Protein AF-A0A3N2N8P1-F1 (afdb_monomer_lite)

pLDDT: mean 84.91, std 17.54, range [24.27, 97.75]

Sequence (243 aa):
MPESKGWNEANKIPVFEYRPEYAEYQIESDNMYFTYPKSSVDDFGWENAENIYPGGAVWMNKGDEDYYIPFKEVAQYEEKGYEAVDVCRLHKQREAQIANLERFIRYYPNGEFTQEAKEKLIQLTVADVFDRQHGSLPKAQNVGGSYGTRSTIKIKNDTQYGLSIYYSGPELRQLYIGAGGSSTVDLPNGEYRIAVKADGGNVSDYAGLDVYQGGQYSYSLYIKGQYHWNSPSSSVRYNSSTG

Structure (mmCIF, N/CA/C/O backbone):
data_AF-A0A3N2N8P1-F1
#
_entry.id   AF-A0A3N2N8P1-F1
#
loop_
_atom_site.group_PDB
_atom_site.id
_atom_site.type_symbol
_atom_site.label_atom_id
_atom_site.label_alt_id
_atom_site.label_comp_id
_atom_site.label_asym_id
_atom_site.label_entity_id
_atom_site.label_seq_id
_atom_site.pdbx_PDB_ins_code
_atom_site.Cartn_x
_atom_site.Cartn_y
_atom_site.Cartn_z
_atom_site.occupancy
_atom_site.B_iso_or_equiv
_atom_site.auth_seq_id
_atom_site.auth_comp_id
_atom_site.auth_asym_id
_atom_site.auth_atom_id
_atom_site.pdbx_PDB_model_num
ATOM 1 N N . MET A 1 1 ? -8.023 14.251 -29.370 1.00 61.16 1 MET A N 1
ATOM 2 C CA . MET A 1 1 ? -9.325 14.461 -28.687 1.00 61.16 1 MET A CA 1
ATOM 3 C C . MET A 1 1 ? -9.879 13.221 -27.966 1.00 61.16 1 MET A C 1
ATOM 5 O O . MET A 1 1 ? -10.480 13.429 -26.920 1.00 61.16 1 MET A O 1
ATOM 9 N N . PRO A 1 2 ? -9.701 11.962 -28.433 1.00 84.44 2 PRO A N 1
ATOM 10 C CA . PRO A 1 2 ? -10.151 10.777 -27.678 1.00 84.44 2 PRO A CA 1
ATOM 11 C C . PRO A 1 2 ? -9.378 10.556 -26.370 1.00 84.44 2 PRO A C 1
ATOM 13 O O . PRO A 1 2 ? -9.978 10.252 -25.343 1.00 84.44 2 PRO A O 1
ATOM 16 N N . GLU A 1 3 ? -8.062 10.781 -26.398 1.00 87.44 3 GLU A N 1
ATOM 17 C CA . GLU A 1 3 ? -7.182 10.555 -25.250 1.00 87.44 3 GLU A CA 1
ATOM 18 C C . GLU A 1 3 ? -7.488 11.489 -24.077 1.00 87.44 3 GLU A C 1
ATOM 20 O O . GLU A 1 3 ? -7.750 11.007 -22.985 1.00 87.44 3 GLU A O 1
ATOM 25 N N . SER A 1 4 ? -7.557 12.808 -24.292 1.00 91.31 4 SER A N 1
ATOM 26 C CA . SER A 1 4 ? -7.871 13.771 -23.222 1.00 91.31 4 SER A CA 1
ATOM 27 C C . SER A 1 4 ? -9.230 13.488 -22.565 1.00 91.31 4 SER A C 1
ATOM 29 O O . SER A 1 4 ? -9.399 13.679 -21.363 1.00 91.31 4 SER A O 1
ATOM 31 N N . LYS A 1 5 ? -10.209 12.984 -23.333 1.00 90.19 5 LYS A N 1
ATOM 32 C CA . LYS A 1 5 ? -11.489 12.522 -22.781 1.00 90.19 5 LYS A CA 1
ATOM 33 C C . LYS A 1 5 ? -11.303 11.266 -21.923 1.00 90.19 5 LYS A C 1
ATOM 35 O O . LYS A 1 5 ? -11.816 11.231 -20.809 1.00 90.19 5 LYS A O 1
ATOM 40 N N . GLY A 1 6 ? -10.550 10.281 -22.413 1.00 89.75 6 GLY A N 1
ATOM 41 C CA . GLY A 1 6 ? -10.207 9.076 -21.654 1.00 89.75 6 GLY A CA 1
ATOM 42 C C . GLY A 1 6 ? -9.434 9.382 -20.369 1.00 89.75 6 GLY A C 1
ATOM 43 O O . GLY A 1 6 ? -9.701 8.775 -19.339 1.00 89.75 6 GLY A O 1
ATOM 44 N N . TRP A 1 7 ? -8.541 10.371 -20.398 1.00 93.38 7 TRP A N 1
ATOM 45 C CA . TRP A 1 7 ? -7.791 10.833 -19.234 1.00 93.38 7 TRP A CA 1
ATOM 46 C C . TRP A 1 7 ? -8.704 11.475 -18.186 1.00 93.38 7 TRP A C 1
ATOM 48 O O . TRP A 1 7 ? -8.659 11.127 -17.005 1.00 93.38 7 TRP A O 1
ATOM 58 N N . ASN A 1 8 ? -9.607 12.357 -18.622 1.00 91.88 8 ASN A N 1
ATOM 59 C CA . ASN A 1 8 ? -10.612 12.949 -17.741 1.00 91.88 8 ASN A CA 1
ATOM 60 C C . ASN A 1 8 ? -11.523 11.887 -17.114 1.00 91.88 8 ASN A C 1
ATOM 62 O O . ASN A 1 8 ? -11.918 12.025 -15.961 1.00 91.88 8 ASN A O 1
ATOM 66 N N . GLU A 1 9 ? -11.874 10.835 -17.853 1.00 89.31 9 GLU A N 1
ATOM 67 C CA . GLU A 1 9 ? -12.647 9.708 -17.324 1.00 89.31 9 GLU A CA 1
ATOM 68 C C . GLU A 1 9 ? -11.840 8.888 -16.310 1.00 89.31 9 GLU A C 1
ATOM 70 O O . GLU A 1 9 ? -12.363 8.577 -15.243 1.00 89.31 9 GLU A O 1
ATOM 75 N N . ALA A 1 10 ? -10.564 8.611 -16.591 1.00 89.56 10 ALA A N 1
ATOM 76 C CA . ALA A 1 10 ? -9.688 7.859 -15.698 1.00 89.56 10 ALA A CA 1
ATOM 77 C C . ALA A 1 10 ? -9.425 8.568 -14.361 1.00 89.56 10 ALA A C 1
ATOM 79 O O . ALA A 1 10 ? -9.280 7.920 -13.327 1.00 89.56 10 ALA A O 1
ATOM 80 N N . ASN A 1 11 ? -9.413 9.901 -14.363 1.00 88.56 11 ASN A N 1
ATOM 81 C CA . ASN A 1 11 ? -9.180 10.691 -13.157 1.00 88.56 11 ASN A CA 1
ATOM 82 C C . ASN A 1 11 ? -10.387 10.927 -12.275 1.00 88.56 11 ASN A C 1
ATOM 84 O O . ASN A 1 11 ? -10.202 11.346 -11.130 1.00 88.56 11 ASN A O 1
ATOM 88 N N . LYS A 1 12 ? -11.600 10.709 -12.779 1.00 88.56 12 LYS A N 1
ATOM 89 C CA . LYS A 1 12 ? -12.794 10.918 -11.967 1.00 88.56 12 LYS A CA 1
ATOM 90 C C . LYS A 1 12 ? -12.778 9.964 -10.785 1.00 88.56 12 LYS A C 1
ATOM 92 O O . LYS A 1 12 ? -12.572 8.765 -10.956 1.00 88.56 12 LYS A O 1
ATOM 97 N N . ILE A 1 13 ? -13.052 10.510 -9.604 1.00 84.19 13 ILE A N 1
ATOM 98 C CA . ILE A 1 13 ? -13.390 9.708 -8.433 1.00 84.19 13 ILE A CA 1
ATOM 99 C C . ILE A 1 13 ? -14.756 9.075 -8.729 1.00 84.19 13 ILE A C 1
ATOM 101 O O . ILE A 1 13 ? -15.723 9.813 -8.950 1.00 84.19 13 ILE A O 1
ATOM 105 N N . PRO A 1 14 ? -14.855 7.739 -8.805 1.00 82.31 14 PRO A N 1
ATOM 106 C CA . PRO A 1 14 ? -16.114 7.084 -9.113 1.00 82.31 14 PRO A CA 1
ATOM 107 C C . PRO A 1 14 ? -17.161 7.388 -8.038 1.00 82.31 14 PRO A C 1
ATOM 109 O O . PRO A 1 14 ? -16.881 7.365 -6.839 1.00 82.31 14 PRO A O 1
ATOM 112 N N . VAL A 1 15 ? -18.386 7.683 -8.464 1.00 77.31 15 VAL A N 1
ATOM 113 C CA . VAL A 1 15 ? -19.509 7.869 -7.542 1.00 77.31 15 VAL A CA 1
ATOM 114 C C . VAL A 1 15 ? -20.187 6.520 -7.367 1.00 77.31 15 VAL A C 1
ATOM 116 O O . VAL A 1 15 ? -20.622 5.914 -8.344 1.00 77.31 15 VAL A O 1
ATOM 119 N N . PHE A 1 16 ? -20.271 6.055 -6.125 1.00 69.81 16 PHE A N 1
ATOM 120 C CA . PHE A 1 16 ? -20.996 4.843 -5.766 1.00 69.81 16 PHE A CA 1
ATOM 121 C C . PHE A 1 16 ? -22.284 5.211 -5.043 1.00 69.81 16 PHE A C 1
ATOM 123 O O . PHE A 1 16 ? -22.306 6.152 -4.248 1.00 69.81 16 PHE A O 1
ATOM 130 N N . GLU A 1 17 ? -23.347 4.449 -5.300 1.00 69.56 17 GLU A N 1
ATOM 131 C CA . GLU A 1 17 ? -24.546 4.497 -4.472 1.00 69.56 17 GLU A CA 1
ATOM 132 C C . GLU A 1 17 ? -24.177 3.954 -3.087 1.00 69.56 17 GLU A C 1
ATOM 134 O O . GLU A 1 17 ? -23.974 2.753 -2.892 1.00 69.56 17 GLU A O 1
ATOM 139 N N . TYR A 1 18 ? -23.975 4.875 -2.147 1.00 67.50 18 TYR A N 1
ATOM 140 C CA . TYR A 1 18 ? -23.579 4.546 -0.791 1.00 67.50 18 TYR A CA 1
ATOM 141 C C . TYR A 1 18 ? -24.747 3.894 -0.061 1.00 67.50 18 TYR A C 1
ATOM 143 O O . TYR A 1 18 ? -25.836 4.458 0.031 1.00 67.50 18 TYR A O 1
ATOM 151 N N . ARG A 1 19 ? -24.491 2.703 0.472 1.00 72.19 19 ARG A N 1
ATOM 152 C CA . ARG A 1 19 ? -25.418 1.970 1.323 1.00 72.19 19 ARG A CA 1
ATOM 153 C C . ARG A 1 19 ? -24.838 1.957 2.734 1.00 72.19 19 ARG A C 1
ATOM 155 O O . ARG A 1 19 ? -23.873 1.224 2.956 1.00 72.19 19 ARG A O 1
ATOM 162 N N . PRO A 1 20 ? -25.394 2.757 3.663 1.00 70.31 20 PRO A N 1
ATOM 163 C CA . PRO A 1 20 ? -24.883 2.874 5.029 1.00 70.31 20 PRO A CA 1
ATOM 164 C C . PRO A 1 20 ? -24.817 1.534 5.770 1.00 70.31 20 PRO A C 1
ATOM 166 O O . PRO A 1 20 ? -23.994 1.371 6.661 1.00 70.31 20 PRO A O 1
ATOM 169 N N . GLU A 1 21 ? -25.643 0.562 5.369 1.00 74.50 21 GLU A N 1
ATOM 170 C CA . GLU A 1 21 ? -25.642 -0.806 5.903 1.00 74.50 21 GLU A CA 1
ATOM 171 C C . GLU A 1 21 ? -24.328 -1.581 5.675 1.00 74.50 21 GLU A C 1
ATOM 173 O O . GLU A 1 21 ? -24.097 -2.580 6.347 1.00 74.50 21 GLU A O 1
ATOM 178 N N . TYR A 1 22 ? -23.463 -1.127 4.760 1.00 77.19 22 TYR A N 1
ATOM 179 C CA . TYR A 1 22 ? -22.142 -1.717 4.498 1.00 77.19 22 TYR A CA 1
ATOM 180 C C . TYR A 1 22 ? -20.990 -0.798 4.908 1.00 77.19 22 TYR A C 1
ATOM 182 O O . TYR A 1 22 ? -19.873 -0.971 4.417 1.00 77.19 22 TYR A O 1
ATOM 190 N N . ALA A 1 23 ? -21.264 0.219 5.725 1.00 84.31 23 ALA A N 1
ATOM 191 C CA . ALA A 1 23 ? -20.217 1.074 6.250 1.00 84.31 23 ALA A CA 1
ATOM 192 C C . ALA A 1 23 ? -19.280 0.249 7.134 1.00 84.31 23 ALA A C 1
ATOM 194 O O . ALA A 1 23 ? -19.720 -0.515 7.999 1.00 84.31 23 ALA A O 1
ATOM 195 N N . GLU A 1 24 ? -17.986 0.419 6.917 1.00 89.00 24 GLU A N 1
ATOM 196 C CA . GLU A 1 24 ? -16.952 -0.249 7.697 1.00 89.00 24 GLU A CA 1
ATOM 197 C C . GLU A 1 24 ? -15.929 0.789 8.125 1.00 89.00 24 GLU A C 1
ATOM 199 O O . GLU A 1 24 ? -15.542 1.649 7.336 1.00 89.00 24 GLU A O 1
ATOM 204 N N . TYR A 1 25 ? -15.483 0.695 9.370 1.00 90.50 25 TYR A N 1
ATOM 205 C CA . TYR A 1 25 ? -14.386 1.492 9.889 1.00 90.50 25 TYR A CA 1
ATOM 206 C C . TYR A 1 25 ? -13.081 0.733 9.724 1.00 90.50 25 TYR A C 1
ATOM 208 O O . TYR A 1 25 ? -13.042 -0.482 9.920 1.00 90.50 25 TYR A O 1
ATOM 216 N N . GLN A 1 26 ? -12.007 1.439 9.394 1.00 90.31 26 GLN A N 1
ATOM 217 C CA . GLN A 1 26 ? -10.680 0.848 9.471 1.00 90.31 26 GLN A CA 1
ATOM 218 C C . GLN A 1 26 ? -10.191 0.909 10.909 1.00 90.31 26 GLN A C 1
ATOM 220 O O . GLN A 1 26 ? -10.273 1.945 11.572 1.00 90.31 26 GLN A O 1
ATOM 225 N N . ILE A 1 27 ? -9.665 -0.215 11.367 1.00 89.88 27 ILE A N 1
ATOM 226 C CA . ILE A 1 27 ? -9.062 -0.343 12.680 1.00 89.88 27 ILE A CA 1
ATOM 227 C C . ILE A 1 27 ? -7.629 -0.847 12.555 1.00 89.88 27 ILE A C 1
ATOM 229 O O . ILE A 1 27 ? -7.311 -1.589 11.629 1.00 89.88 27 ILE A O 1
ATOM 233 N N . GLU A 1 28 ? -6.779 -0.466 13.496 1.00 87.00 28 GLU A N 1
ATOM 234 C CA . GLU A 1 28 ? -5.416 -0.957 13.641 1.00 87.00 28 GLU A CA 1
ATOM 235 C C . GLU A 1 28 ? -5.307 -1.811 14.908 1.00 87.00 28 GLU A C 1
ATOM 237 O O . GLU A 1 28 ? -5.768 -1.419 15.981 1.00 87.00 28 GLU A O 1
ATOM 242 N N . SER A 1 29 ? -4.681 -2.979 14.794 1.00 84.94 29 SER A N 1
ATOM 243 C CA . SER A 1 29 ? -4.308 -3.827 15.926 1.00 84.94 29 SER A CA 1
ATOM 244 C C . SER A 1 29 ? -3.073 -4.645 15.559 1.00 84.94 29 SER A C 1
ATOM 246 O O . SER A 1 29 ? -2.946 -5.091 14.421 1.00 84.94 29 SER A O 1
ATOM 248 N N . ASP A 1 30 ? -2.129 -4.806 16.488 1.00 81.38 30 ASP A N 1
ATOM 249 C CA . ASP A 1 30 ? -0.866 -5.528 16.261 1.00 81.38 30 ASP A CA 1
ATOM 250 C C . ASP A 1 30 ? -0.068 -5.056 15.019 1.00 81.38 30 ASP A C 1
ATOM 252 O O . ASP A 1 30 ? 0.630 -5.838 14.370 1.00 81.38 30 ASP A O 1
ATOM 256 N N . ASN A 1 31 ? -0.122 -3.753 14.704 1.00 71.56 31 ASN A N 1
ATOM 257 C CA . ASN A 1 31 ? 0.449 -3.132 13.492 1.00 71.56 31 ASN A CA 1
ATOM 258 C C . ASN A 1 31 ? -0.127 -3.691 12.175 1.00 71.56 31 ASN A C 1
ATOM 260 O O . ASN A 1 31 ? 0.551 -3.715 11.142 1.00 71.56 31 ASN A O 1
ATOM 264 N N . MET A 1 32 ? -1.360 -4.189 12.219 1.00 71.75 32 MET A N 1
ATOM 265 C CA . MET A 1 32 ? -2.139 -4.606 11.063 1.00 71.75 32 MET A CA 1
ATOM 266 C C . MET A 1 32 ? -3.437 -3.810 10.992 1.00 71.75 32 MET A C 1
ATOM 268 O O . MET A 1 32 ? -4.049 -3.513 12.017 1.00 71.75 32 MET A O 1
ATOM 272 N N . TYR A 1 33 ? -3.881 -3.527 9.770 1.00 80.81 33 TYR A N 1
ATOM 273 C CA . TYR A 1 33 ? -5.169 -2.894 9.519 1.00 80.81 33 TYR A CA 1
ATOM 274 C C . TYR A 1 33 ? -6.254 -3.939 9.259 1.00 80.81 33 TYR A C 1
ATOM 276 O O . TYR A 1 33 ? -6.017 -4.959 8.612 1.00 80.81 33 TYR A O 1
ATOM 284 N N . PHE A 1 34 ? -7.460 -3.677 9.743 1.00 82.25 34 PHE A N 1
ATOM 285 C CA . PHE A 1 34 ? -8.651 -4.493 9.522 1.00 82.25 34 PHE A CA 1
ATOM 286 C C . PHE A 1 34 ? -9.840 -3.587 9.227 1.00 82.25 34 PHE A C 1
ATOM 288 O O . PHE A 1 34 ? -9.791 -2.383 9.481 1.00 82.25 34 PHE A O 1
ATOM 295 N N . THR A 1 35 ? -10.929 -4.171 8.736 1.00 86.56 35 THR A N 1
ATOM 296 C CA . THR A 1 35 ? -12.220 -3.489 8.707 1.00 86.56 35 THR A CA 1
ATOM 297 C C . THR A 1 35 ? -13.122 -4.008 9.821 1.00 86.56 35 THR A C 1
ATOM 299 O O . THR A 1 35 ? -13.133 -5.197 10.147 1.00 86.56 35 THR A O 1
ATOM 302 N N . TYR A 1 36 ? -13.864 -3.096 10.442 1.00 88.25 36 TYR A N 1
ATOM 303 C CA . TYR A 1 36 ? -14.820 -3.388 11.499 1.00 88.25 36 TYR A CA 1
ATOM 304 C C . TYR A 1 36 ? -16.186 -2.796 11.129 1.00 88.25 36 TYR A C 1
ATOM 306 O O . TYR A 1 36 ? -16.268 -1.594 10.859 1.00 88.25 36 TYR A O 1
ATOM 314 N N . PRO A 1 37 ? -17.267 -3.599 11.078 1.00 89.88 37 PRO A N 1
ATOM 315 C CA . PRO A 1 37 ? -18.559 -3.113 10.609 1.00 89.88 37 PRO A CA 1
ATOM 316 C C . PRO A 1 37 ? -19.102 -1.990 11.488 1.00 89.88 37 PRO A C 1
ATOM 318 O O . PRO A 1 37 ? -19.154 -2.124 12.713 1.00 89.88 37 PRO A O 1
ATOM 321 N N . LYS A 1 38 ? -19.597 -0.919 10.860 1.00 90.31 38 LYS A N 1
ATOM 322 C CA . LYS A 1 38 ? -20.270 0.168 11.577 1.00 90.31 38 LYS A CA 1
ATOM 323 C C . LYS A 1 38 ? -21.455 -0.353 12.390 1.00 90.31 38 LYS A C 1
ATOM 325 O O . LYS A 1 38 ? -21.626 0.055 13.530 1.00 90.31 38 LYS A O 1
ATOM 330 N N . SER A 1 39 ? -22.226 -1.295 11.844 1.00 88.00 39 SER A N 1
ATOM 331 C CA . SER A 1 39 ? -23.350 -1.917 12.556 1.00 88.00 39 SER A CA 1
ATOM 332 C C . SER A 1 39 ? -22.919 -2.576 13.868 1.00 88.00 39 SER A C 1
ATOM 334 O O . SER A 1 39 ? -23.642 -2.508 14.851 1.00 88.00 39 SER A O 1
ATOM 336 N N . SER A 1 40 ? -21.720 -3.166 13.919 1.00 90.69 40 SER A N 1
ATOM 337 C CA . SER A 1 40 ? -21.188 -3.753 15.152 1.00 90.69 40 SER A CA 1
ATOM 338 C C . SER A 1 40 ? -20.853 -2.689 16.198 1.00 90.69 40 SER A C 1
ATOM 340 O O . SER A 1 40 ? -20.997 -2.946 17.390 1.00 90.69 40 SER A O 1
ATOM 342 N N . VAL A 1 41 ? -20.407 -1.501 15.775 1.00 91.31 41 VAL A N 1
ATOM 343 C CA . VAL A 1 41 ? -20.216 -0.351 16.676 1.00 91.31 41 VAL A CA 1
ATOM 344 C C . VAL A 1 41 ? -21.564 0.204 17.130 1.00 91.31 41 VAL A C 1
ATOM 346 O O . VAL A 1 41 ? -21.726 0.506 18.305 1.00 91.31 41 VAL A O 1
ATOM 349 N N . ASP A 1 42 ? -22.542 0.298 16.232 1.00 89.62 42 ASP A N 1
ATOM 350 C CA . ASP A 1 42 ? -23.876 0.808 16.562 1.00 89.62 42 ASP A CA 1
ATOM 351 C C . ASP A 1 42 ? -24.606 -0.104 17.568 1.00 89.62 42 ASP A C 1
ATOM 353 O O . ASP A 1 42 ? -25.261 0.392 18.484 1.00 89.62 42 ASP A O 1
ATOM 357 N N . ASP A 1 43 ? -24.456 -1.427 17.432 1.00 90.69 43 ASP A N 1
ATOM 358 C CA . ASP A 1 43 ? -25.125 -2.417 18.284 1.00 90.69 43 ASP A CA 1
ATOM 359 C C . ASP A 1 43 ? -24.398 -2.664 19.618 1.00 90.69 43 ASP A C 1
ATOM 361 O O . ASP A 1 43 ? -25.043 -2.914 20.640 1.00 90.69 43 ASP A O 1
ATOM 365 N N . PHE A 1 44 ? -23.058 -2.627 19.625 1.00 91.75 44 PHE A N 1
ATOM 366 C CA . PHE A 1 44 ? -22.246 -3.081 20.766 1.00 91.75 44 PHE A CA 1
ATOM 367 C C . PHE A 1 44 ? -21.204 -2.069 21.257 1.00 91.75 44 PHE A C 1
ATOM 369 O O . PHE A 1 44 ? -20.498 -2.332 22.232 1.00 91.75 44 PHE A O 1
ATOM 376 N N . GLY A 1 45 ? -21.084 -0.920 20.596 1.00 92.38 45 GLY A N 1
ATOM 377 C CA . GLY A 1 45 ? -20.071 0.088 20.882 1.00 92.38 45 GLY A CA 1
ATOM 378 C C . GLY A 1 45 ? -18.642 -0.349 20.547 1.00 92.38 45 GLY A C 1
ATOM 379 O O . GLY A 1 45 ? -18.354 -1.482 20.145 1.00 92.38 45 GLY A O 1
ATOM 380 N N . TRP A 1 46 ? -17.708 0.576 20.766 1.00 94.19 46 TRP A N 1
ATOM 381 C CA . TRP A 1 46 ? -16.270 0.333 20.615 1.00 94.19 46 TRP A CA 1
ATOM 382 C C . TRP A 1 46 ? -15.701 -0.642 21.657 1.00 94.19 46 TRP A C 1
ATOM 384 O O . TRP A 1 46 ? -14.646 -1.229 21.431 1.00 94.19 46 TRP A O 1
ATOM 394 N N . GLU A 1 47 ? -16.410 -0.891 22.763 1.00 92.81 47 GLU A N 1
ATOM 395 C CA . GLU A 1 47 ? -16.011 -1.883 23.771 1.00 92.81 47 GLU A CA 1
ATOM 396 C C . GLU A 1 47 ? -15.954 -3.303 23.187 1.00 92.81 47 GLU A C 1
ATOM 398 O O . GLU A 1 47 ? -15.049 -4.074 23.502 1.00 92.81 47 GLU A O 1
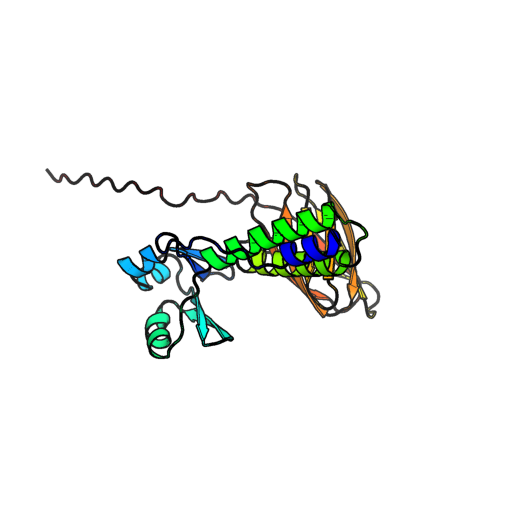ATOM 403 N N . ASN A 1 48 ? -16.866 -3.648 22.273 1.00 93.31 48 ASN A N 1
ATOM 404 C CA . ASN A 1 48 ? -16.803 -4.941 21.597 1.00 93.31 48 ASN A CA 1
ATOM 405 C C . ASN A 1 48 ? -15.582 -5.051 20.671 1.00 93.31 48 ASN A C 1
ATOM 407 O O . ASN A 1 48 ? -14.954 -6.107 20.619 1.00 93.31 48 ASN A O 1
ATOM 411 N N . ALA A 1 49 ? -15.212 -3.962 19.986 1.00 91.75 49 ALA A N 1
ATOM 412 C CA . ALA A 1 49 ? -13.994 -3.925 19.179 1.00 91.75 49 ALA A CA 1
ATOM 413 C C . ALA A 1 49 ? -12.745 -4.118 20.053 1.00 91.75 49 ALA A C 1
ATOM 415 O O . ALA A 1 49 ? -11.904 -4.939 19.711 1.00 91.75 49 ALA A O 1
ATOM 416 N N . GLU A 1 50 ? -12.673 -3.463 21.216 1.00 92.50 50 GLU A N 1
ATOM 417 C CA . GLU A 1 50 ? -11.594 -3.644 22.201 1.00 92.50 50 GLU A CA 1
ATOM 418 C C . GLU A 1 50 ? -11.511 -5.081 22.737 1.00 92.50 50 GLU A C 1
ATOM 420 O O . GLU A 1 50 ? -10.422 -5.587 22.981 1.00 92.50 50 GLU A O 1
ATOM 425 N N . ASN A 1 51 ? -12.638 -5.777 22.899 1.00 90.94 51 ASN A N 1
ATOM 426 C CA . ASN A 1 51 ? -12.625 -7.173 23.343 1.00 90.94 51 ASN A CA 1
ATOM 427 C C . ASN A 1 51 ? -12.104 -8.135 22.265 1.00 90.94 51 ASN A C 1
ATOM 429 O O . ASN A 1 51 ? -11.451 -9.128 22.590 1.00 90.94 51 ASN A O 1
ATOM 433 N N . ILE A 1 52 ? -12.404 -7.863 20.993 1.00 90.50 52 ILE A N 1
ATOM 434 C CA . ILE A 1 52 ? -11.952 -8.682 19.858 1.00 90.50 52 ILE A CA 1
ATOM 435 C C . ILE A 1 52 ? -10.499 -8.348 19.490 1.00 90.50 52 ILE A C 1
ATOM 437 O O . ILE A 1 52 ? -9.723 -9.250 19.179 1.00 90.50 52 ILE A O 1
ATOM 441 N N . TYR A 1 53 ? -10.133 -7.068 19.569 1.00 89.94 53 TYR A N 1
ATOM 442 C CA . TYR A 1 53 ? -8.833 -6.505 19.204 1.00 89.94 53 TYR A CA 1
ATOM 443 C C . TYR A 1 53 ? -8.265 -5.663 20.366 1.00 89.94 53 TYR A C 1
ATOM 445 O O . TYR A 1 53 ? -8.272 -4.430 20.301 1.00 89.94 53 TYR A O 1
ATOM 453 N N . PRO A 1 54 ? -7.782 -6.299 21.451 1.00 91.31 54 PRO A N 1
ATOM 454 C CA . PRO A 1 54 ? -7.312 -5.585 22.637 1.00 91.31 54 PRO A CA 1
ATOM 455 C C . PRO A 1 54 ? -6.210 -4.570 22.334 1.00 91.31 54 PRO A C 1
ATOM 457 O O . PRO A 1 54 ? -5.202 -4.904 21.714 1.00 91.31 54 PRO A O 1
ATOM 460 N N . GLY A 1 55 ? -6.386 -3.334 22.810 1.00 89.44 55 GLY A N 1
ATOM 461 C CA . GLY A 1 55 ? -5.438 -2.242 22.584 1.00 89.44 55 GLY A CA 1
ATOM 462 C C . GLY A 1 55 ? -5.432 -1.686 21.159 1.00 89.44 55 GLY A C 1
ATOM 463 O O . GLY A 1 55 ? -4.511 -0.945 20.816 1.00 89.44 55 GLY A O 1
ATOM 464 N N . GLY A 1 56 ? -6.417 -2.042 20.333 1.00 92.94 56 GLY A N 1
ATOM 465 C CA . GLY A 1 56 ? -6.545 -1.502 18.988 1.00 92.94 56 GLY A CA 1
ATOM 466 C C . GLY A 1 56 ? -7.056 -0.060 18.953 1.00 92.94 56 GLY A C 1
ATOM 467 O O . GLY A 1 56 ? -7.473 0.529 19.957 1.00 92.94 56 GLY A O 1
ATOM 468 N N . ALA A 1 57 ? -7.013 0.513 17.757 1.00 94.75 57 ALA A N 1
ATOM 469 C CA . ALA A 1 57 ? -7.426 1.878 17.475 1.00 94.75 57 ALA A CA 1
ATOM 470 C C . ALA A 1 57 ? -8.272 1.944 16.203 1.00 94.75 57 ALA A C 1
ATOM 472 O O . ALA A 1 57 ? -8.163 1.087 15.333 1.00 94.75 57 ALA A O 1
ATOM 473 N N . VAL A 1 58 ? -9.105 2.972 16.074 1.00 94.44 58 VAL A N 1
ATOM 474 C CA . VAL A 1 58 ? -9.867 3.269 14.856 1.00 94.44 58 VAL A CA 1
ATOM 475 C C . VAL A 1 58 ? -9.282 4.489 14.160 1.00 94.44 58 VAL A C 1
ATOM 477 O O . VAL A 1 58 ? -8.888 5.456 14.817 1.00 94.44 58 VAL A O 1
ATOM 480 N N . TRP A 1 59 ? -9.261 4.457 12.829 1.00 92.31 59 TRP A N 1
ATOM 481 C CA . TRP A 1 59 ? -8.970 5.638 12.030 1.00 92.31 59 TRP A CA 1
ATOM 482 C C . TRP A 1 59 ? -10.132 6.641 12.103 1.00 92.31 59 TRP A C 1
ATOM 484 O O . TRP A 1 59 ? -11.259 6.372 11.674 1.00 92.31 59 TRP A O 1
ATOM 494 N N . MET A 1 60 ? -9.840 7.820 12.643 1.00 93.31 60 MET A N 1
ATOM 495 C CA . MET A 1 60 ? -10.728 8.974 12.680 1.00 93.31 60 MET A CA 1
ATOM 496 C C . MET A 1 60 ? -10.080 10.171 11.992 1.00 93.31 60 MET A C 1
ATOM 498 O O . MET A 1 60 ? -8.858 10.312 11.999 1.00 93.31 60 MET A O 1
ATOM 502 N N . ASN A 1 61 ? -10.897 11.069 11.457 1.00 92.19 61 ASN A N 1
ATOM 503 C CA . ASN A 1 61 ? -10.435 12.341 10.923 1.00 92.19 61 ASN A CA 1
ATOM 504 C C . ASN A 1 61 ? -10.850 13.514 11.820 1.00 92.19 61 ASN A C 1
ATOM 506 O O . ASN A 1 61 ? -11.783 13.430 12.624 1.00 92.19 61 ASN A O 1
ATOM 510 N N . LYS A 1 62 ? -10.141 14.630 11.665 1.00 92.12 62 LYS A N 1
ATOM 511 C CA . LYS A 1 62 ? -10.574 15.946 12.132 1.00 92.12 62 LYS A CA 1
ATOM 512 C C . LYS A 1 62 ? -10.193 16.989 11.093 1.00 92.12 62 LYS A C 1
ATOM 514 O O . LYS A 1 62 ? -9.048 17.425 11.018 1.00 92.12 62 LYS A O 1
ATOM 519 N N . GLY A 1 63 ? -11.170 17.391 10.285 1.00 88.81 63 GLY A N 1
ATOM 520 C CA . GLY A 1 63 ? -10.883 18.167 9.080 1.00 88.81 63 GLY A CA 1
ATOM 521 C C . GLY A 1 63 ? -10.087 17.315 8.089 1.00 88.81 63 GLY A C 1
ATOM 522 O O . GLY A 1 63 ? -10.561 16.254 7.697 1.00 88.81 63 GLY A O 1
ATOM 523 N N . ASP A 1 64 ? -8.887 17.771 7.729 1.00 79.12 64 ASP A N 1
ATOM 524 C CA . ASP A 1 64 ? -7.999 17.103 6.763 1.00 79.12 64 ASP A CA 1
ATOM 525 C C . ASP A 1 64 ? -6.903 16.246 7.431 1.00 79.12 64 ASP A C 1
ATOM 527 O O . ASP A 1 64 ? -6.001 15.752 6.757 1.00 79.12 64 ASP A O 1
ATOM 531 N N . GLU A 1 65 ? -6.939 16.112 8.758 1.00 78.75 65 GLU A N 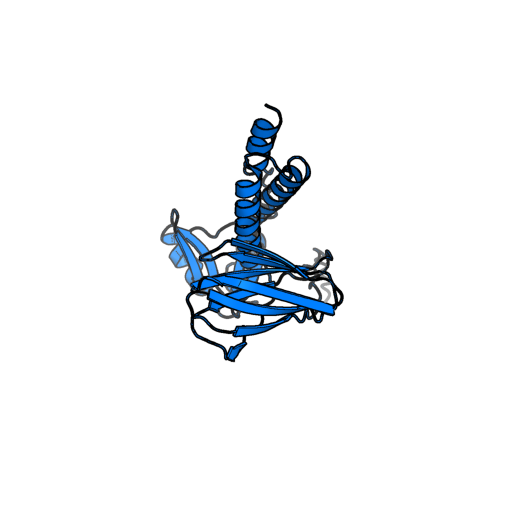1
ATOM 532 C CA . GLU A 1 65 ? -5.943 15.370 9.529 1.00 78.75 65 GLU A CA 1
ATOM 533 C C . GLU A 1 65 ? -6.480 14.008 9.977 1.00 78.75 65 GLU A C 1
ATOM 535 O O . GLU A 1 65 ? -7.611 13.903 10.460 1.00 78.75 65 GLU A O 1
ATOM 540 N N . ASP A 1 66 ? -5.629 12.988 9.860 1.00 86.38 66 ASP A N 1
ATOM 541 C CA . ASP A 1 66 ? -5.927 11.595 10.185 1.00 86.38 66 ASP A CA 1
ATOM 542 C C . ASP A 1 66 ? -5.298 11.178 11.519 1.00 86.38 66 ASP A C 1
ATOM 544 O O . ASP A 1 66 ? -4.134 11.472 11.803 1.00 86.38 66 ASP A O 1
ATOM 548 N N . TYR A 1 67 ? -6.066 10.446 12.325 1.00 89.12 67 TYR A N 1
ATOM 549 C CA . TYR A 1 67 ? -5.687 10.004 13.661 1.00 89.12 67 TYR A CA 1
ATOM 550 C C . TYR A 1 67 ? -6.095 8.551 13.898 1.00 89.12 67 TYR A C 1
ATOM 552 O O . TYR A 1 67 ? -7.201 8.151 13.548 1.00 89.12 67 TYR A O 1
ATOM 560 N N . TYR A 1 68 ? -5.240 7.783 14.573 1.00 90.62 68 TYR A N 1
ATOM 561 C CA . TYR A 1 68 ? -5.619 6.487 15.136 1.00 90.62 68 TYR A CA 1
ATOM 562 C C . TYR A 1 68 ? -5.939 6.662 16.613 1.00 90.62 68 TYR A C 1
ATOM 564 O O . TYR A 1 68 ? -5.056 6.935 17.427 1.00 90.62 68 TYR A O 1
ATOM 572 N N . ILE A 1 69 ? -7.223 6.549 16.944 1.00 95.19 69 ILE A N 1
ATOM 573 C CA . ILE A 1 69 ? -7.731 6.757 18.298 1.00 95.19 69 ILE A CA 1
ATOM 574 C C . ILE A 1 69 ? -7.981 5.394 18.947 1.00 95.19 69 ILE A C 1
ATOM 576 O O . ILE A 1 69 ? -8.753 4.610 18.390 1.00 95.19 69 ILE A O 1
ATOM 580 N N . PRO A 1 70 ? -7.368 5.085 20.108 1.00 96.50 70 PRO A N 1
ATOM 581 C CA . PRO A 1 70 ? -7.629 3.837 20.824 1.00 96.50 70 PRO A CA 1
ATOM 582 C C . PRO A 1 70 ? -9.129 3.628 21.056 1.00 96.50 70 PRO A C 1
ATOM 584 O O . PRO A 1 70 ? -9.823 4.581 21.409 1.00 96.50 70 PRO A O 1
ATOM 587 N N . PHE A 1 71 ? -9.644 2.401 20.926 1.00 95.56 71 PHE A N 1
ATOM 588 C CA . PHE A 1 71 ? -11.095 2.144 21.020 1.00 95.56 71 PHE A CA 1
ATOM 589 C C . PHE A 1 71 ? -11.729 2.673 22.311 1.00 95.56 71 PHE A C 1
ATOM 591 O O . PHE A 1 71 ? -12.814 3.253 22.297 1.00 95.56 71 PHE A O 1
ATOM 598 N N . LYS A 1 72 ? -11.006 2.536 23.427 1.00 95.25 72 LYS A N 1
ATOM 599 C CA . LYS A 1 72 ? -11.396 3.037 24.757 1.00 95.25 72 LYS A CA 1
ATOM 600 C C . LYS A 1 72 ? -11.551 4.557 24.827 1.00 95.25 72 LYS A C 1
ATOM 602 O O . LYS A 1 72 ? -12.173 5.070 25.752 1.00 95.25 72 LYS A O 1
ATOM 607 N N . GLU A 1 73 ? -10.964 5.271 23.879 1.00 96.56 73 GLU A N 1
ATOM 608 C CA . GLU A 1 73 ? -10.925 6.723 23.820 1.00 96.56 73 GLU A CA 1
ATOM 609 C C . GLU A 1 73 ? -11.872 7.293 22.758 1.00 96.56 73 GLU A C 1
ATOM 611 O O . GLU A 1 73 ? -12.043 8.503 22.701 1.00 96.56 73 GLU A O 1
ATOM 616 N N . VAL A 1 74 ? -12.533 6.483 21.932 1.00 96.06 74 VAL A N 1
ATOM 617 C CA . VAL A 1 74 ? -13.278 7.021 20.780 1.00 96.06 74 VAL A CA 1
ATOM 618 C C . VAL A 1 74 ? -14.382 7.996 21.195 1.00 96.06 74 VAL A C 1
ATOM 620 O O . VAL A 1 74 ? -14.428 9.109 20.677 1.00 96.06 74 VAL A O 1
ATOM 623 N N . ALA A 1 75 ? -15.185 7.656 22.208 1.00 94.06 75 ALA A N 1
ATOM 624 C CA . ALA A 1 75 ? -16.287 8.508 22.667 1.00 94.06 75 ALA A CA 1
ATOM 625 C C . ALA A 1 75 ? -15.826 9.928 23.070 1.00 94.06 75 ALA A C 1
ATOM 627 O O . ALA A 1 75 ? -16.456 10.919 22.708 1.00 94.06 75 ALA A O 1
ATOM 628 N N . GLN A 1 76 ? -14.678 10.055 23.753 1.00 95.69 76 GLN A N 1
ATOM 629 C CA . GLN A 1 76 ? -14.143 11.370 24.144 1.00 95.69 76 GLN A CA 1
ATOM 630 C C . GLN A 1 76 ? -13.589 12.178 22.956 1.00 95.69 76 GLN A C 1
ATOM 632 O O . GLN A 1 76 ? -13.414 13.393 23.073 1.00 95.69 76 GLN A O 1
ATOM 637 N N . TYR A 1 77 ? -13.240 11.530 21.840 1.00 96.19 77 TYR A N 1
ATOM 638 C CA . TYR A 1 77 ? -12.788 12.202 20.619 1.00 96.19 77 TYR A CA 1
ATOM 639 C C . TYR A 1 77 ? -13.970 12.577 19.720 1.00 96.19 77 TYR A C 1
ATOM 641 O O . TYR A 1 77 ? -13.970 13.676 19.168 1.00 96.19 77 TYR A O 1
ATOM 649 N N . GLU A 1 78 ? -15.020 11.759 19.657 1.00 95.31 78 GLU A N 1
ATOM 650 C CA . GLU A 1 78 ? -16.275 12.111 18.978 1.00 95.31 78 GLU A CA 1
ATOM 651 C C . GLU A 1 78 ? -16.882 13.401 19.559 1.00 95.31 78 GLU A C 1
ATOM 653 O O . GLU A 1 78 ? -17.215 14.323 18.815 1.00 95.31 78 GLU A O 1
ATOM 658 N N . GLU A 1 79 ? -16.893 13.558 20.890 1.00 95.31 79 GLU A N 1
ATOM 659 C CA . GLU A 1 79 ? -17.311 14.807 21.557 1.00 95.31 79 GLU A CA 1
ATOM 660 C C . GLU A 1 79 ? -16.466 16.034 21.158 1.00 95.31 79 GLU A C 1
ATOM 662 O O . GLU A 1 79 ? -16.924 17.176 21.236 1.00 95.31 79 GLU A O 1
ATOM 667 N N . LYS A 1 80 ? -15.225 15.815 20.707 1.00 95.38 80 LYS A N 1
ATOM 668 C CA . LYS A 1 80 ? -14.293 16.856 20.237 1.00 95.38 80 LYS A CA 1
ATOM 669 C C . LYS A 1 80 ? -14.367 17.084 18.722 1.00 95.38 80 LYS A C 1
ATOM 671 O O . LYS A 1 80 ? -13.525 17.824 18.191 1.00 95.38 80 LYS A O 1
ATOM 676 N N . GLY A 1 81 ? -15.342 16.466 18.051 1.00 94.81 81 GLY A N 1
ATOM 677 C CA . GLY A 1 81 ? -15.614 16.607 16.622 1.00 94.81 81 GLY A CA 1
ATOM 678 C C . GLY A 1 81 ? -14.718 15.766 15.716 1.00 94.81 81 GLY A C 1
ATOM 679 O O . GLY A 1 81 ? -14.492 16.167 14.579 1.00 94.81 81 GLY A O 1
ATOM 680 N N . TYR A 1 82 ? -14.157 14.664 16.220 1.00 95.94 82 TYR A N 1
ATOM 681 C CA . TYR A 1 82 ? -13.490 13.672 15.375 1.00 95.94 82 TYR A CA 1
ATOM 682 C C . TYR A 1 82 ? -14.533 12.704 14.815 1.00 95.94 82 TYR A C 1
ATOM 684 O O . TYR A 1 82 ? -15.446 12.310 15.541 1.00 95.94 82 TYR A O 1
ATOM 692 N N . GLU A 1 83 ? -14.383 12.276 13.563 1.00 93.12 83 GLU A N 1
ATOM 693 C CA . GLU A 1 83 ? -15.316 11.341 12.927 1.00 93.12 83 GLU A CA 1
ATOM 694 C C . GLU A 1 83 ? -14.588 10.068 12.489 1.00 93.12 83 GLU A C 1
ATOM 696 O O . GLU A 1 83 ? -13.568 10.123 11.802 1.00 93.12 83 GLU A O 1
ATOM 701 N N . ALA A 1 84 ? -15.104 8.901 12.885 1.00 90.81 84 ALA A N 1
ATOM 702 C CA . ALA A 1 84 ? -14.598 7.622 12.396 1.00 90.81 84 ALA A CA 1
ATOM 703 C C . ALA A 1 84 ? -14.827 7.497 10.883 1.00 90.81 84 ALA A C 1
ATOM 705 O O . ALA A 1 84 ? -15.928 7.743 10.377 1.00 90.81 84 ALA A O 1
ATOM 706 N N . VAL A 1 85 ? -13.781 7.107 10.156 1.00 87.19 85 VAL A N 1
ATOM 707 C CA . VAL A 1 85 ? -13.781 7.126 8.691 1.00 87.19 85 VAL A CA 1
ATOM 708 C C . VAL A 1 85 ? -14.438 5.863 8.139 1.00 87.19 85 VAL A C 1
ATOM 710 O O . VAL A 1 85 ? -13.937 4.758 8.339 1.00 87.19 85 VAL A O 1
ATOM 713 N N . ASP A 1 86 ? -15.537 6.016 7.391 1.00 85.75 86 ASP A N 1
ATOM 714 C CA . ASP A 1 86 ? -16.083 4.921 6.579 1.00 85.75 86 ASP A CA 1
ATOM 715 C C . ASP A 1 86 ? -15.148 4.619 5.399 1.00 85.75 86 ASP A C 1
ATOM 717 O O . ASP A 1 86 ? -15.102 5.340 4.392 1.00 85.75 86 ASP A O 1
ATOM 721 N N . VAL A 1 87 ? -14.408 3.521 5.522 1.00 84.31 87 VAL A N 1
ATOM 722 C CA . VAL A 1 87 ? -13.403 3.114 4.545 1.00 84.31 87 VAL A CA 1
ATOM 723 C C . VAL A 1 87 ? -13.976 2.281 3.407 1.00 84.31 87 VAL A C 1
ATOM 725 O O . VAL A 1 87 ? -13.379 2.245 2.330 1.00 84.31 87 VAL A O 1
ATOM 728 N N . CYS A 1 88 ? -15.158 1.675 3.567 1.00 79.75 88 CYS A N 1
ATOM 729 C CA . CYS A 1 88 ? -15.783 0.858 2.520 1.00 79.75 88 CYS A CA 1
ATOM 730 C C . CYS A 1 88 ? -15.999 1.679 1.241 1.00 79.75 88 CYS A C 1
ATOM 732 O O . CYS A 1 88 ? -15.667 1.247 0.129 1.00 79.75 88 CYS A O 1
ATOM 734 N N . ARG A 1 89 ? -16.494 2.912 1.394 1.00 77.62 89 ARG A N 1
ATOM 735 C CA . ARG A 1 89 ? -16.646 3.849 0.278 1.00 77.62 89 ARG A CA 1
ATOM 736 C C . ARG A 1 89 ? -15.296 4.242 -0.327 1.00 77.62 89 ARG A C 1
ATOM 738 O O . ARG A 1 89 ? -15.169 4.226 -1.551 1.00 77.62 89 ARG A O 1
ATOM 745 N N . LEU A 1 90 ? -14.303 4.564 0.503 1.00 80.56 90 LEU A N 1
ATOM 746 C CA . LEU A 1 90 ? -12.973 4.993 0.052 1.00 80.56 90 LEU A CA 1
ATOM 747 C C . LEU A 1 90 ? -12.260 3.902 -0.756 1.00 80.56 90 LEU A C 1
ATOM 749 O O . LEU A 1 90 ? -11.736 4.178 -1.837 1.00 80.56 90 LEU A O 1
ATOM 753 N N . HIS A 1 91 ? -12.278 2.655 -0.282 1.00 82.50 91 HIS A N 1
ATOM 754 C CA . HIS A 1 91 ? -11.673 1.529 -0.993 1.00 82.50 91 HIS A CA 1
ATOM 755 C C . HIS A 1 91 ? -12.357 1.267 -2.329 1.00 82.50 91 HIS A C 1
ATOM 757 O O . HIS A 1 91 ? -11.676 1.206 -3.348 1.00 82.50 91 HIS A O 1
ATOM 763 N N . LYS A 1 92 ? -13.694 1.226 -2.374 1.00 82.38 92 LYS A N 1
ATOM 764 C CA . LYS A 1 92 ? -14.428 1.039 -3.639 1.00 82.38 92 LYS A CA 1
ATOM 765 C C . LYS A 1 92 ? -14.114 2.134 -4.659 1.00 82.38 92 LYS A C 1
ATOM 767 O O . LYS A 1 92 ? -13.942 1.855 -5.846 1.00 82.38 92 LYS A O 1
ATOM 772 N N . GLN A 1 93 ? -14.011 3.383 -4.202 1.00 86.12 93 GLN A N 1
ATOM 773 C CA . GLN A 1 93 ? -13.604 4.514 -5.038 1.00 86.12 93 GLN A CA 1
ATOM 774 C C . GLN A 1 93 ? -12.197 4.335 -5.602 1.00 86.12 93 GLN A C 1
ATOM 776 O O . GLN A 1 93 ? -12.014 4.483 -6.813 1.00 86.12 93 GLN A O 1
ATOM 781 N N . ARG A 1 94 ? -11.230 3.969 -4.754 1.00 88.44 94 ARG A N 1
ATOM 782 C CA . ARG A 1 94 ? -9.847 3.720 -5.173 1.00 88.44 94 ARG A CA 1
ATOM 783 C C . ARG A 1 94 ? -9.740 2.542 -6.130 1.00 88.44 94 ARG A C 1
ATOM 785 O O . ARG A 1 94 ? -9.130 2.697 -7.180 1.00 88.44 94 ARG A O 1
ATOM 792 N N . GLU A 1 95 ? -10.392 1.421 -5.843 1.00 87.56 95 GLU A N 1
ATOM 793 C CA . GLU A 1 95 ? -10.420 0.241 -6.716 1.00 87.56 95 GLU A CA 1
ATOM 794 C C . GLU A 1 95 ? -10.931 0.567 -8.117 1.00 87.56 95 GLU A C 1
ATOM 796 O O . GLU A 1 95 ? -10.294 0.231 -9.118 1.00 87.56 95 GLU A O 1
ATOM 801 N N . ALA A 1 96 ? -12.064 1.262 -8.211 1.00 89.00 96 ALA A N 1
ATOM 802 C CA . ALA A 1 96 ? -12.616 1.628 -9.506 1.00 89.00 96 ALA A CA 1
ATOM 803 C C . ALA A 1 96 ? -11.760 2.680 -10.227 1.00 89.00 96 ALA A C 1
ATOM 805 O O . ALA A 1 96 ? -11.632 2.624 -11.451 1.00 89.00 96 ALA A O 1
ATOM 806 N N . GLN A 1 97 ? -11.130 3.607 -9.501 1.00 93.19 97 GLN A N 1
ATOM 807 C CA . GLN A 1 97 ? -10.195 4.558 -10.102 1.00 93.19 97 GLN A CA 1
ATOM 808 C C . GLN A 1 97 ? -8.928 3.862 -10.624 1.00 93.19 97 GLN A C 1
ATOM 810 O O . GLN A 1 97 ? -8.517 4.127 -11.752 1.00 93.19 97 GLN A O 1
ATOM 815 N N . ILE A 1 98 ? -8.359 2.928 -9.856 1.00 93.38 98 ILE A N 1
ATOM 816 C CA . ILE A 1 98 ? -7.242 2.061 -10.261 1.00 93.38 98 ILE A CA 1
ATOM 817 C C . ILE A 1 98 ? -7.603 1.322 -11.554 1.00 93.38 98 ILE A C 1
ATOM 819 O O . ILE A 1 98 ? -6.884 1.438 -12.545 1.00 93.38 98 ILE A O 1
ATOM 823 N N . ALA A 1 99 ? -8.766 0.665 -11.601 1.00 92.38 99 ALA A N 1
ATOM 824 C CA . ALA A 1 99 ? -9.224 -0.054 -12.791 1.00 92.38 99 ALA A CA 1
ATOM 825 C C . ALA A 1 99 ? -9.398 0.865 -14.017 1.00 92.38 99 ALA A C 1
ATOM 827 O O . ALA A 1 99 ? -9.108 0.474 -15.154 1.00 92.38 99 ALA A O 1
ATOM 828 N N . ASN A 1 100 ? -9.854 2.104 -13.811 1.00 93.94 100 ASN A N 1
ATOM 829 C CA . ASN A 1 100 ? -9.974 3.085 -14.888 1.00 93.94 100 ASN A CA 1
ATOM 830 C C . ASN A 1 100 ? -8.602 3.551 -15.402 1.00 93.94 100 ASN A C 1
ATOM 832 O O . ASN A 1 100 ? -8.427 3.681 -16.616 1.00 93.94 100 ASN A O 1
ATOM 836 N N . LEU A 1 101 ? -7.624 3.759 -14.515 1.00 96.12 101 LEU A N 1
ATOM 837 C CA . LEU A 1 101 ? -6.246 4.109 -14.881 1.00 96.12 101 LEU A CA 1
ATOM 838 C C . LEU A 1 101 ? -5.560 2.970 -15.640 1.00 96.12 101 LEU A C 1
ATOM 840 O O . LEU A 1 101 ? -4.980 3.205 -16.699 1.00 96.12 101 LEU A O 1
ATOM 844 N N . GLU A 1 102 ? -5.689 1.728 -15.170 1.00 94.88 102 GLU A N 1
ATOM 845 C CA . GLU A 1 102 ? -5.181 0.541 -15.871 1.00 94.88 102 GLU A CA 1
ATOM 846 C C . GLU A 1 102 ? -5.760 0.433 -17.285 1.00 94.88 102 GLU A C 1
ATOM 848 O O . GLU A 1 102 ? -5.044 0.179 -18.260 1.00 94.88 102 GLU A O 1
ATOM 853 N N . ARG A 1 103 ? -7.071 0.662 -17.415 1.00 95.62 103 ARG A N 1
ATOM 854 C CA . ARG A 1 103 ? -7.761 0.678 -18.705 1.00 95.62 103 ARG A CA 1
ATOM 855 C C . ARG A 1 103 ? -7.245 1.805 -19.601 1.00 95.62 103 ARG A C 1
ATOM 857 O O . ARG A 1 103 ? -7.018 1.565 -20.786 1.00 95.62 103 ARG A O 1
ATOM 864 N N . PHE A 1 104 ? -7.045 3.004 -19.059 1.00 96.38 104 PHE A N 1
ATOM 865 C CA . PHE A 1 104 ? -6.497 4.138 -19.799 1.00 96.38 104 PHE A CA 1
ATOM 866 C C . PHE A 1 104 ? -5.089 3.841 -20.327 1.00 96.38 104 PHE A C 1
ATOM 868 O O . PHE A 1 104 ? -4.867 3.947 -21.532 1.00 96.38 104 PHE A O 1
ATOM 875 N N . ILE A 1 105 ? -4.178 3.373 -19.466 1.00 96.38 105 ILE A N 1
ATOM 876 C CA . ILE A 1 105 ? -2.800 3.006 -19.833 1.00 96.38 105 ILE A CA 1
ATOM 877 C C . ILE A 1 105 ? -2.794 1.921 -20.917 1.00 96.38 105 ILE A C 1
ATOM 879 O O . ILE A 1 105 ? -1.981 1.962 -21.837 1.00 96.38 105 ILE A O 1
ATOM 883 N N . ARG A 1 106 ? -3.718 0.956 -20.846 1.00 95.88 106 ARG A N 1
ATOM 884 C CA . ARG A 1 106 ? -3.850 -0.097 -21.862 1.00 95.88 106 ARG A CA 1
ATOM 885 C C . ARG A 1 106 ? -4.269 0.451 -23.227 1.00 95.88 106 ARG A C 1
ATOM 887 O O . ARG A 1 106 ? -3.758 -0.018 -24.240 1.00 95.88 106 ARG A O 1
ATOM 894 N N . TYR A 1 107 ? -5.211 1.393 -23.267 1.00 95.94 107 TYR A N 1
ATOM 895 C CA . TYR A 1 107 ? -5.695 1.974 -24.524 1.00 95.94 107 TYR A CA 1
ATOM 896 C C . TYR A 1 107 ? -4.744 3.016 -25.114 1.00 95.94 107 TYR A C 1
ATOM 898 O O . TYR A 1 107 ? -4.661 3.139 -26.335 1.00 95.94 107 TYR A O 1
ATOM 906 N N . TYR A 1 108 ? -4.014 3.730 -24.262 1.00 95.19 108 TYR A N 1
ATOM 907 C CA . TYR A 1 108 ? -3.087 4.786 -24.650 1.00 95.19 108 TYR A CA 1
ATOM 908 C C . TYR A 1 108 ? -1.699 4.509 -24.052 1.00 95.19 108 TYR A C 1
ATOM 910 O O . TYR A 1 108 ? -1.258 5.250 -23.193 1.00 95.19 108 TYR A O 1
ATOM 918 N N . PRO A 1 109 ? -0.971 3.456 -24.468 1.00 94.75 109 PRO A N 1
ATOM 919 C CA . PRO A 1 109 ? 0.286 3.057 -23.815 1.00 94.75 109 PRO A CA 1
ATOM 920 C C . PRO A 1 109 ? 1.456 4.036 -24.010 1.00 94.75 109 PRO A C 1
ATOM 922 O O . PRO A 1 109 ? 2.420 3.993 -23.246 1.00 94.75 109 PRO A O 1
ATOM 925 N N . ASN A 1 110 ? 1.371 4.900 -25.025 1.00 94.56 110 ASN A N 1
ATOM 926 C CA . ASN A 1 110 ? 2.354 5.942 -25.349 1.00 94.56 110 ASN A CA 1
ATOM 927 C C . ASN A 1 110 ? 1.688 7.327 -25.465 1.00 94.56 110 ASN A C 1
ATOM 929 O O . ASN A 1 110 ? 2.189 8.195 -26.176 1.00 94.56 110 ASN A O 1
ATOM 933 N N . GLY A 1 111 ? 0.515 7.493 -24.852 1.00 93.44 111 GLY A N 1
ATOM 934 C CA . GLY A 1 111 ? -0.212 8.757 -24.833 1.00 93.44 111 GLY A CA 1
ATOM 935 C C . GLY A 1 111 ? 0.464 9.816 -23.958 1.00 93.44 111 GLY A C 1
ATOM 936 O O . GLY A 1 111 ? 1.247 9.479 -23.064 1.00 93.44 111 GLY A O 1
ATOM 937 N N . GLU A 1 112 ? 0.119 11.079 -24.190 1.00 95.75 112 GLU A N 1
ATOM 938 C CA . GLU A 1 112 ? 0.582 12.255 -23.446 1.00 95.75 112 GLU A CA 1
ATOM 939 C C . GLU A 1 112 ? 0.413 12.095 -21.926 1.00 95.75 112 GLU A C 1
ATOM 941 O O . GLU A 1 112 ? 1.338 12.382 -21.170 1.00 95.75 112 GLU A O 1
ATOM 946 N N . PHE A 1 113 ? -0.723 11.552 -21.472 1.00 96.12 113 PHE A N 1
ATOM 947 C CA . PHE A 1 113 ? -1.034 11.431 -20.036 1.00 96.12 113 PHE A CA 1
ATOM 948 C C . PHE A 1 113 ? -0.610 10.096 -19.418 1.00 96.12 113 PHE A C 1
ATOM 950 O O . PHE A 1 113 ? -0.883 9.818 -18.253 1.00 96.12 113 PHE A O 1
ATOM 957 N N . THR A 1 114 ? 0.032 9.216 -20.186 1.00 95.25 114 THR A N 1
ATOM 958 C CA . THR A 1 114 ? 0.287 7.836 -19.740 1.00 95.25 114 THR A CA 1
ATOM 959 C C . THR A 1 114 ? 1.230 7.768 -18.555 1.00 95.25 114 THR A C 1
ATOM 961 O O . THR A 1 114 ? 1.050 6.933 -17.670 1.00 95.25 114 THR A O 1
ATOM 964 N N . GLN A 1 115 ? 2.258 8.615 -18.555 1.00 95.62 115 GLN A N 1
ATOM 965 C CA . GLN A 1 115 ? 3.230 8.644 -17.471 1.00 95.62 115 GLN A CA 1
ATOM 966 C C . GLN A 1 115 ? 2.562 9.100 -16.171 1.00 95.62 115 GLN A C 1
ATOM 968 O O . GLN A 1 115 ? 2.661 8.406 -15.164 1.00 95.62 115 GLN A O 1
ATOM 973 N N . GLU A 1 116 ? 1.780 10.176 -16.230 1.00 96.44 116 GLU A N 1
ATOM 974 C CA . GLU A 1 116 ? 0.990 10.665 -15.097 1.00 96.44 116 GLU A CA 1
ATOM 975 C C . GLU A 1 116 ? -0.018 9.611 -14.608 1.00 96.44 116 GLU A C 1
ATOM 977 O O . GLU A 1 116 ? -0.159 9.372 -13.408 1.00 96.44 116 GLU A O 1
ATOM 982 N N . ALA A 1 117 ? -0.671 8.894 -15.528 1.00 96.38 117 ALA A N 1
ATOM 983 C CA . ALA A 1 117 ? -1.593 7.820 -15.175 1.00 96.38 117 ALA A CA 1
ATOM 984 C C . ALA A 1 117 ? -0.893 6.657 -14.450 1.00 96.38 117 ALA A C 1
ATOM 986 O O . ALA A 1 117 ? -1.449 6.113 -13.496 1.00 96.38 117 ALA A O 1
ATOM 987 N N . LYS A 1 118 ? 0.324 6.280 -14.871 1.00 96.44 118 LYS A N 1
ATOM 988 C CA . LYS A 1 118 ? 1.142 5.244 -14.210 1.00 96.44 118 LYS A CA 1
ATOM 989 C C . LYS A 1 118 ? 1.580 5.677 -12.815 1.00 96.44 118 LYS A C 1
ATOM 991 O O . LYS A 1 118 ? 1.510 4.885 -11.881 1.00 96.44 118 LYS A O 1
ATOM 996 N N . GLU A 1 119 ? 2.006 6.924 -12.663 1.00 96.81 119 GLU A N 1
ATOM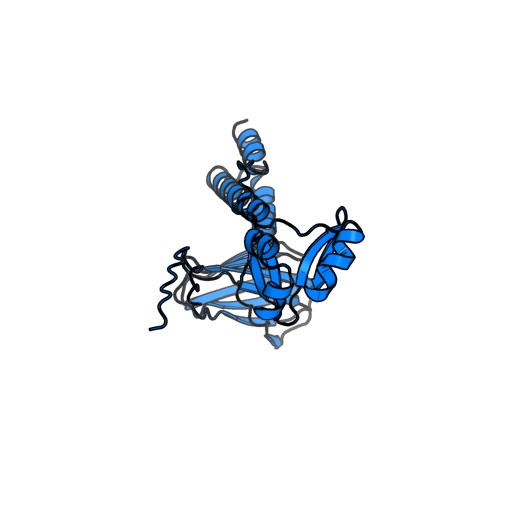 997 C CA . GLU A 1 119 ? 2.407 7.484 -11.371 1.00 96.81 119 GLU A CA 1
ATOM 998 C C . GLU A 1 119 ? 1.234 7.489 -10.388 1.00 96.81 119 GLU A C 1
ATOM 1000 O O . GLU A 1 119 ? 1.346 6.976 -9.272 1.00 96.81 119 GLU A O 1
ATOM 1005 N N . LYS A 1 120 ? 0.066 7.954 -10.842 1.00 96.25 120 LYS A N 1
ATOM 1006 C CA . LYS A 1 120 ? -1.161 7.935 -10.046 1.00 96.25 120 LYS A CA 1
ATOM 1007 C C . LYS A 1 120 ? -1.622 6.517 -9.712 1.00 96.25 120 LYS A C 1
ATOM 1009 O O . LYS A 1 120 ? -2.062 6.271 -8.592 1.00 96.25 120 LYS A O 1
ATOM 1014 N N . LEU A 1 121 ? -1.489 5.575 -10.648 1.00 96.44 121 LEU A N 1
ATOM 1015 C CA . LEU A 1 121 ? -1.773 4.158 -10.412 1.00 96.44 121 LEU A CA 1
ATOM 1016 C C . LEU A 1 121 ? -0.900 3.599 -9.280 1.00 96.44 121 LEU A C 1
ATOM 1018 O O . LEU A 1 121 ? -1.433 2.950 -8.382 1.00 96.44 121 LEU A O 1
ATOM 1022 N N . ILE A 1 122 ? 0.410 3.872 -9.290 1.00 97.25 122 ILE A N 1
ATOM 1023 C CA . ILE A 1 122 ? 1.339 3.437 -8.234 1.00 97.25 122 ILE A CA 1
ATOM 1024 C C . ILE A 1 122 ? 0.921 4.032 -6.886 1.00 97.25 122 ILE A C 1
ATOM 1026 O O . ILE A 1 122 ? 0.760 3.290 -5.920 1.00 97.25 122 ILE A O 1
ATOM 1030 N N . GLN A 1 123 ? 0.705 5.348 -6.822 1.00 95.81 123 GLN A N 1
ATOM 1031 C CA . GLN A 1 123 ? 0.329 6.037 -5.584 1.00 95.81 123 GLN A CA 1
ATOM 1032 C C . GLN A 1 123 ? -0.981 5.505 -4.998 1.00 95.81 123 GLN A C 1
ATOM 1034 O O . GLN A 1 123 ? -1.035 5.179 -3.813 1.00 95.81 123 GLN A O 1
ATOM 1039 N N . LEU A 1 124 ? -2.023 5.382 -5.829 1.00 94.31 124 LEU A N 1
ATOM 1040 C CA . LEU A 1 124 ? -3.322 4.877 -5.392 1.00 94.31 124 LEU A CA 1
ATOM 1041 C C . LEU A 1 124 ? -3.233 3.423 -4.952 1.00 94.31 124 LEU A C 1
ATOM 1043 O O . LEU A 1 124 ? -3.792 3.094 -3.917 1.00 94.31 124 LEU A O 1
ATOM 1047 N N . THR A 1 125 ? -2.506 2.580 -5.688 1.00 95.00 125 THR A N 1
ATOM 1048 C CA . THR A 1 125 ? -2.320 1.168 -5.325 1.00 95.00 125 THR A CA 1
ATOM 1049 C C . THR A 1 125 ? -1.586 1.030 -3.996 1.00 95.00 125 THR A C 1
ATOM 1051 O O . THR A 1 125 ? -1.993 0.239 -3.154 1.00 95.00 125 THR A O 1
ATOM 1054 N N . VAL A 1 126 ? -0.523 1.809 -3.775 1.00 94.56 126 VAL A N 1
ATOM 1055 C CA . VAL A 1 126 ? 0.209 1.784 -2.503 1.00 94.56 126 VAL A CA 1
ATOM 1056 C C . VAL A 1 126 ? -0.681 2.257 -1.357 1.00 94.56 126 VAL A C 1
ATOM 1058 O O . VAL A 1 126 ? -0.752 1.571 -0.344 1.00 94.56 126 VAL A O 1
ATOM 1061 N N . ALA A 1 127 ? -1.376 3.387 -1.506 1.00 90.75 127 ALA A N 1
ATOM 1062 C CA . ALA A 1 127 ? -2.277 3.888 -0.468 1.00 90.75 127 ALA A CA 1
ATOM 1063 C C . ALA A 1 127 ? -3.365 2.864 -0.131 1.00 90.75 127 ALA A C 1
ATOM 1065 O O . ALA A 1 127 ? -3.597 2.538 1.022 1.00 90.75 127 ALA A O 1
ATOM 1066 N N . ASP A 1 128 ? -3.983 2.307 -1.160 1.00 89.88 128 ASP A N 1
ATOM 1067 C CA . ASP A 1 128 ? -5.071 1.365 -1.022 1.00 89.88 128 ASP A CA 1
ATOM 1068 C C . ASP A 1 128 ? -4.652 0.029 -0.389 1.00 89.88 128 ASP A C 1
ATOM 1070 O O . ASP A 1 128 ? -5.397 -0.483 0.436 1.00 89.88 128 ASP A O 1
ATOM 1074 N N . VAL A 1 129 ? -3.469 -0.512 -0.702 1.00 89.62 129 VAL A N 1
ATOM 1075 C CA . VAL A 1 129 ? -2.972 -1.728 -0.035 1.00 89.62 129 VAL A CA 1
ATOM 1076 C C . VAL A 1 129 ? -2.647 -1.459 1.431 1.00 89.62 129 VAL A C 1
ATOM 1078 O O . VAL A 1 129 ? -3.001 -2.273 2.275 1.00 89.62 129 VAL A O 1
ATOM 1081 N N . PHE A 1 130 ? -1.987 -0.338 1.741 1.00 87.06 130 PHE A N 1
ATOM 1082 C CA . PHE A 1 130 ? -1.666 0.035 3.126 1.00 87.06 130 PHE A CA 1
ATOM 1083 C C . PHE A 1 130 ? -2.919 0.250 3.972 1.00 87.06 130 PHE A C 1
ATOM 1085 O O . PHE A 1 130 ? -2.927 -0.103 5.139 1.00 87.06 130 PHE A O 1
ATOM 1092 N N . ASP A 1 131 ? -3.974 0.804 3.384 1.00 82.88 131 ASP A N 1
ATOM 1093 C CA . ASP A 1 131 ? -5.213 1.089 4.101 1.00 82.88 131 ASP A CA 1
ATOM 1094 C C . ASP A 1 131 ? -6.110 -0.164 4.239 1.00 82.88 131 ASP A C 1
ATOM 1096 O O . ASP A 1 131 ? -7.210 -0.099 4.783 1.00 82.88 131 ASP A O 1
ATOM 1100 N N . ARG A 1 132 ? -5.704 -1.320 3.713 1.00 80.19 132 ARG A N 1
ATOM 1101 C CA . ARG A 1 132 ? -6.470 -2.568 3.800 1.00 80.19 132 ARG A CA 1
ATOM 1102 C C . ARG A 1 132 ? -5.776 -3.580 4.689 1.00 80.19 132 ARG A C 1
ATOM 1104 O O . ARG A 1 132 ? -4.606 -3.442 5.024 1.00 80.19 132 ARG A O 1
ATOM 1111 N N . GLN A 1 133 ? -6.482 -4.657 5.025 1.00 81.94 133 GLN A N 1
ATOM 1112 C CA . GLN A 1 133 ? -5.814 -5.808 5.614 1.00 81.94 133 GLN A CA 1
ATOM 1113 C C . GLN A 1 133 ? -4.763 -6.352 4.646 1.00 81.94 133 GLN A C 1
ATOM 1115 O O . GLN A 1 133 ? -5.080 -6.821 3.552 1.00 81.94 133 GLN A O 1
ATOM 1120 N N . HIS A 1 134 ? -3.509 -6.307 5.082 1.00 84.31 134 HIS A N 1
ATOM 1121 C CA . HIS A 1 134 ? -2.360 -6.746 4.311 1.00 84.31 134 HIS A CA 1
ATOM 1122 C C . HIS A 1 134 ? -1.397 -7.546 5.193 1.00 84.31 134 HIS A C 1
ATOM 1124 O O . HIS A 1 134 ? -1.334 -7.384 6.413 1.00 84.31 134 HIS A O 1
ATOM 1130 N N . GLY A 1 135 ? -0.603 -8.413 4.574 1.00 83.69 135 GLY A N 1
ATOM 1131 C CA . GLY A 1 135 ? 0.551 -9.007 5.234 1.00 83.69 135 GLY A CA 1
ATOM 1132 C C . GLY A 1 135 ? 1.688 -7.993 5.383 1.00 83.69 135 GLY A C 1
ATOM 1133 O O . GLY A 1 135 ? 1.771 -7.009 4.646 1.00 83.69 135 GLY A O 1
ATOM 1134 N N . SER A 1 136 ? 2.600 -8.230 6.322 1.00 85.12 136 SER A N 1
ATOM 1135 C CA . SER A 1 136 ? 3.799 -7.399 6.473 1.00 85.12 136 SER A CA 1
ATOM 1136 C C . SER A 1 136 ? 4.902 -7.852 5.520 1.00 85.12 136 SER A C 1
ATOM 1138 O O . SER A 1 136 ? 5.210 -9.045 5.431 1.00 85.12 136 SER A O 1
ATOM 1140 N N . LEU A 1 137 ? 5.538 -6.903 4.835 1.00 86.06 137 LEU A N 1
ATOM 1141 C CA . LEU A 1 137 ? 6.740 -7.191 4.057 1.00 86.06 137 LEU A CA 1
ATOM 1142 C C . LEU A 1 137 ? 7.947 -7.456 4.972 1.00 86.06 137 LEU A C 1
ATOM 1144 O O . LEU A 1 137 ? 8.123 -6.768 5.982 1.00 86.06 137 LEU A O 1
ATOM 1148 N N . PRO A 1 138 ? 8.815 -8.424 4.621 1.00 85.94 138 PRO A N 1
ATOM 1149 C CA . PRO A 1 138 ? 10.093 -8.578 5.297 1.00 85.94 138 PRO A CA 1
ATOM 1150 C C . PRO A 1 138 ? 10.962 -7.344 5.036 1.00 85.94 138 PRO A C 1
ATOM 1152 O O . PRO A 1 138 ? 11.036 -6.861 3.907 1.00 85.94 138 PRO A O 1
ATOM 1155 N N . LYS A 1 139 ? 11.657 -6.865 6.071 1.00 85.44 139 LYS A N 1
ATOM 1156 C CA . LYS A 1 139 ? 12.609 -5.757 5.939 1.00 85.44 139 LYS A CA 1
ATOM 1157 C C . LYS A 1 139 ? 13.768 -6.143 5.027 1.00 85.44 139 LYS A C 1
ATOM 1159 O O . LYS A 1 139 ? 14.316 -7.245 5.146 1.00 85.44 139 LYS A O 1
ATOM 1164 N N . ALA A 1 140 ? 14.171 -5.222 4.159 1.00 88.12 140 ALA A N 1
ATOM 1165 C CA . ALA A 1 140 ? 15.343 -5.418 3.326 1.00 88.12 140 ALA A CA 1
ATOM 1166 C C . ALA A 1 140 ? 16.621 -5.519 4.172 1.00 88.12 140 ALA A C 1
ATOM 1168 O O . ALA A 1 140 ? 16.882 -4.696 5.049 1.00 88.12 140 ALA A O 1
ATOM 1169 N N . GLN A 1 141 ? 17.453 -6.519 3.887 1.00 89.69 141 GLN A N 1
ATOM 1170 C CA . GLN A 1 141 ? 18.748 -6.682 4.543 1.00 89.69 141 GLN A CA 1
ATOM 1171 C C . GLN A 1 141 ? 19.820 -5.956 3.736 1.00 89.69 141 GLN A C 1
ATOM 1173 O O . GLN A 1 141 ? 19.936 -6.195 2.535 1.00 89.69 141 GLN A O 1
ATOM 1178 N N . ASN A 1 142 ? 20.617 -5.100 4.379 1.00 88.50 142 ASN A N 1
ATOM 1179 C CA . ASN A 1 142 ? 21.811 -4.530 3.754 1.00 88.50 142 ASN A CA 1
ATOM 1180 C C . ASN A 1 142 ? 22.870 -5.636 3.616 1.00 88.50 142 ASN A C 1
ATOM 1182 O O . ASN A 1 142 ? 23.256 -6.261 4.603 1.00 88.50 142 ASN A O 1
ATOM 1186 N N . VAL A 1 143 ? 23.316 -5.886 2.388 1.00 91.06 143 VAL A N 1
ATOM 1187 C CA . VAL A 1 143 ? 24.288 -6.938 2.047 1.00 91.06 143 VAL A CA 1
ATOM 1188 C C . VAL A 1 143 ? 25.648 -6.364 1.629 1.00 91.06 143 VAL A C 1
ATOM 1190 O O . VAL A 1 143 ? 26.495 -7.085 1.104 1.00 91.06 143 VAL A O 1
ATOM 1193 N N . GLY A 1 144 ? 25.881 -5.076 1.896 1.00 85.38 144 GLY A N 1
ATOM 1194 C CA . GLY A 1 144 ? 27.124 -4.362 1.613 1.00 85.38 144 GLY A CA 1
ATOM 1195 C C . GLY A 1 144 ? 27.055 -3.497 0.356 1.00 85.38 144 GLY A C 1
ATOM 1196 O O . GLY A 1 144 ? 25.987 -3.136 -0.118 1.00 85.38 144 GLY A O 1
ATOM 1197 N N . GLY A 1 145 ? 28.215 -3.129 -0.187 1.00 80.94 145 GLY A N 1
ATOM 1198 C CA . GLY A 1 145 ? 28.328 -2.251 -1.356 1.00 80.94 145 GLY A CA 1
ATOM 1199 C C . GLY A 1 145 ? 28.755 -0.823 -1.014 1.00 80.94 145 GLY A C 1
ATOM 1200 O O . GLY A 1 145 ? 28.898 -0.449 0.148 1.00 80.94 145 GLY A O 1
ATOM 1201 N N . SER A 1 146 ? 29.024 -0.031 -2.053 1.00 79.75 146 SER A N 1
ATOM 1202 C CA . SER A 1 146 ? 29.429 1.367 -1.893 1.00 79.75 146 SER A CA 1
ATOM 1203 C C . SER A 1 146 ? 28.214 2.240 -1.579 1.00 79.75 146 SER A C 1
ATOM 1205 O O . SER A 1 146 ? 27.196 2.167 -2.270 1.00 79.75 146 SER A O 1
ATOM 1207 N N . TYR A 1 147 ? 28.330 3.073 -0.547 1.00 77.31 147 TYR A N 1
ATOM 1208 C CA . TYR A 1 147 ? 27.303 4.038 -0.172 1.00 77.31 147 TYR A CA 1
ATOM 1209 C C . TYR A 1 147 ? 27.335 5.214 -1.154 1.00 77.31 147 TYR A C 1
ATOM 1211 O O . TYR A 1 147 ? 28.184 6.098 -1.065 1.00 77.31 147 TYR A O 1
ATOM 1219 N N . GLY A 1 148 ? 26.433 5.175 -2.134 1.00 86.06 148 GLY A N 1
ATOM 1220 C CA . GLY A 1 148 ? 26.194 6.246 -3.100 1.00 86.06 148 GLY A CA 1
ATOM 1221 C C . GLY A 1 148 ? 24.844 6.929 -2.878 1.00 86.06 148 GLY A C 1
ATOM 1222 O O . GLY A 1 148 ? 24.170 6.700 -1.879 1.00 86.06 148 GLY A O 1
ATOM 1223 N N . THR A 1 149 ? 24.420 7.748 -3.841 1.00 92.62 149 THR A N 1
ATOM 1224 C CA . THR A 1 149 ? 23.109 8.431 -3.830 1.00 92.62 149 THR A CA 1
ATOM 1225 C C . THR A 1 149 ? 21.935 7.518 -4.193 1.00 92.62 149 THR A C 1
ATOM 1227 O O . THR A 1 149 ? 20.776 7.929 -4.098 1.00 92.62 149 THR A O 1
ATOM 1230 N N . ARG A 1 150 ? 22.233 6.291 -4.634 1.00 95.19 150 ARG A N 1
ATOM 1231 C CA . ARG A 1 150 ? 21.260 5.262 -4.991 1.00 95.19 150 ARG A CA 1
ATOM 1232 C C . ARG A 1 150 ? 21.579 3.960 -4.273 1.00 95.19 150 ARG A C 1
ATOM 1234 O O . ARG A 1 150 ? 22.735 3.673 -3.955 1.00 95.19 150 ARG A O 1
ATOM 1241 N N . SER A 1 151 ? 20.533 3.174 -4.085 1.00 95.19 151 SER A N 1
ATOM 1242 C CA . SER A 1 151 ? 20.575 1.829 -3.5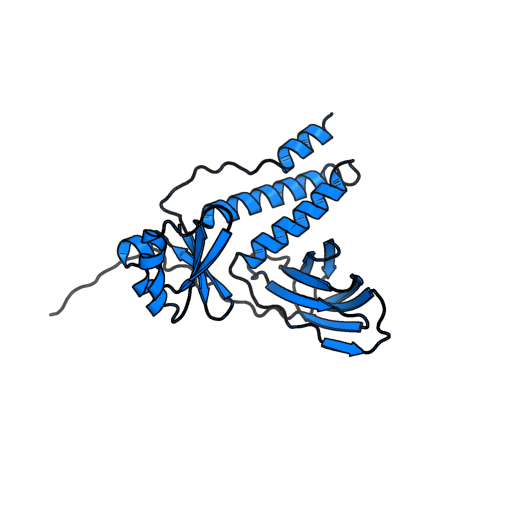34 1.00 95.19 151 SER A CA 1
ATOM 1243 C C . SER A 1 151 ? 20.123 0.830 -4.590 1.00 95.19 151 SER A C 1
ATOM 1245 O O . SER A 1 151 ? 19.193 1.111 -5.347 1.00 95.19 151 SER A O 1
ATOM 1247 N N . THR A 1 152 ? 20.764 -0.334 -4.622 1.00 95.62 152 THR A N 1
ATOM 1248 C CA . THR A 1 152 ? 20.393 -1.452 -5.494 1.00 95.62 152 THR A CA 1
ATOM 1249 C C . THR A 1 152 ? 19.695 -2.511 -4.654 1.00 95.62 152 THR A C 1
ATOM 1251 O O . THR A 1 152 ? 20.290 -3.067 -3.732 1.00 95.62 152 THR A O 1
ATOM 1254 N N . ILE A 1 153 ? 18.437 -2.807 -4.961 1.00 95.75 153 ILE A N 1
ATOM 1255 C CA . ILE A 1 153 ? 17.601 -3.726 -4.194 1.00 95.75 153 ILE A CA 1
ATOM 1256 C C . ILE A 1 153 ? 17.360 -4.975 -5.034 1.00 95.75 153 ILE A C 1
ATOM 1258 O O . ILE A 1 153 ? 16.754 -4.907 -6.103 1.00 95.75 153 ILE A O 1
ATOM 1262 N N . LYS A 1 154 ? 17.827 -6.126 -4.548 1.00 95.56 154 LYS A N 1
ATOM 1263 C CA . LYS A 1 154 ? 17.540 -7.436 -5.132 1.00 95.56 154 LYS A CA 1
ATOM 1264 C C . LYS A 1 154 ? 16.319 -8.043 -4.452 1.00 95.56 154 LYS A C 1
ATOM 1266 O O . LYS A 1 154 ? 16.331 -8.309 -3.252 1.00 95.56 154 LYS A O 1
ATOM 1271 N N . ILE A 1 155 ? 15.289 -8.322 -5.237 1.00 94.56 155 ILE A N 1
ATOM 1272 C CA . ILE A 1 155 ? 14.070 -8.972 -4.774 1.00 94.56 155 ILE A CA 1
ATOM 1273 C C . ILE A 1 155 ? 13.989 -10.367 -5.375 1.00 94.56 155 ILE A C 1
ATOM 1275 O O . ILE A 1 155 ? 14.134 -10.544 -6.587 1.00 94.56 155 ILE A O 1
ATOM 1279 N N . LYS A 1 156 ? 13.713 -11.357 -4.529 1.00 92.69 156 LYS A N 1
ATOM 1280 C CA . LYS A 1 156 ? 13.400 -12.724 -4.947 1.00 92.69 156 LYS A CA 1
ATOM 1281 C C . LYS A 1 156 ? 11.937 -13.037 -4.653 1.00 92.69 156 LYS A C 1
ATOM 1283 O O . LYS A 1 156 ? 11.460 -12.756 -3.559 1.00 92.69 156 LYS A O 1
ATOM 1288 N N . ASN A 1 157 ? 11.236 -13.610 -5.623 1.00 92.75 157 ASN A N 1
ATOM 1289 C CA . ASN A 1 157 ? 9.882 -14.120 -5.464 1.00 92.75 157 ASN A CA 1
ATOM 1290 C C . ASN A 1 157 ? 9.958 -15.628 -5.208 1.00 92.75 157 ASN A C 1
ATOM 1292 O O . ASN A 1 157 ? 10.091 -16.401 -6.150 1.00 92.75 157 ASN A O 1
ATOM 1296 N N . ASP A 1 158 ? 9.864 -16.045 -3.947 1.00 88.50 158 ASP A N 1
ATOM 1297 C CA . ASP A 1 158 ? 9.871 -17.463 -3.560 1.00 88.50 158 ASP A CA 1
ATOM 1298 C C . ASP A 1 158 ? 8.457 -18.066 -3.514 1.00 88.50 158 ASP A C 1
ATOM 1300 O O . ASP A 1 158 ? 8.196 -19.060 -2.836 1.00 88.50 158 ASP A O 1
ATOM 1304 N N . THR A 1 159 ? 7.522 -17.459 -4.243 1.00 87.38 159 THR A N 1
ATOM 1305 C CA . THR A 1 159 ? 6.115 -17.856 -4.289 1.00 87.38 159 THR A CA 1
ATOM 1306 C C . THR A 1 159 ? 5.755 -18.454 -5.647 1.00 87.38 159 THR A C 1
ATOM 1308 O O . THR A 1 159 ? 6.482 -18.310 -6.633 1.00 87.38 159 THR A O 1
ATOM 1311 N N . GLN A 1 160 ? 4.604 -19.125 -5.701 1.00 88.38 160 GLN A N 1
ATOM 1312 C CA . GLN A 1 160 ? 4.045 -19.685 -6.936 1.00 88.38 160 GLN A CA 1
ATOM 1313 C C . GLN A 1 160 ? 3.265 -18.666 -7.785 1.00 88.38 160 GLN A C 1
ATOM 1315 O O . GLN A 1 160 ? 2.772 -19.021 -8.853 1.00 88.38 160 GLN A O 1
ATOM 1320 N N . TYR A 1 161 ? 3.130 -17.422 -7.321 1.00 89.81 161 TYR A N 1
ATOM 1321 C CA . TYR A 1 161 ? 2.356 -16.375 -7.990 1.00 89.81 161 TYR A CA 1
ATOM 1322 C C . TYR A 1 161 ? 3.284 -15.378 -8.685 1.00 89.81 161 TYR A C 1
ATOM 1324 O O . TYR A 1 161 ? 4.413 -15.164 -8.244 1.00 89.81 161 TYR A O 1
ATOM 1332 N N . GLY A 1 162 ? 2.811 -14.746 -9.759 1.00 92.06 162 GLY A N 1
ATOM 1333 C CA . GLY A 1 162 ? 3.425 -13.513 -10.254 1.00 92.06 162 GLY A CA 1
ATOM 1334 C C . GLY A 1 162 ? 3.222 -12.390 -9.240 1.00 92.06 162 GLY A C 1
ATOM 1335 O O . GLY A 1 162 ? 2.181 -12.349 -8.593 1.00 92.06 162 GLY A O 1
ATOM 1336 N N . LEU A 1 163 ? 4.210 -11.514 -9.058 1.00 93.25 163 LEU A N 1
ATOM 1337 C CA . LEU A 1 163 ? 4.133 -10.404 -8.108 1.00 93.25 163 LEU A CA 1
ATOM 1338 C C . LEU A 1 163 ? 4.329 -9.072 -8.820 1.00 93.25 163 LEU A C 1
ATOM 1340 O O . LEU A 1 163 ? 5.357 -8.853 -9.462 1.00 93.25 163 LEU A O 1
ATOM 1344 N N . SER A 1 164 ? 3.378 -8.164 -8.632 1.00 94.94 164 SER A N 1
ATOM 1345 C CA . SER A 1 164 ? 3.523 -6.749 -8.963 1.00 94.94 164 SER A CA 1
ATOM 1346 C C . SER A 1 164 ? 3.949 -5.982 -7.716 1.00 94.94 164 SER A C 1
ATOM 1348 O O . SER A 1 164 ? 3.256 -6.007 -6.701 1.00 94.94 164 SER A O 1
ATOM 1350 N N . ILE A 1 165 ? 5.096 -5.309 -7.787 1.00 95.75 165 ILE A N 1
ATOM 1351 C CA . ILE A 1 165 ? 5.697 -4.565 -6.677 1.00 95.75 165 ILE A CA 1
ATOM 1352 C C . ILE A 1 165 ? 5.668 -3.078 -7.014 1.00 95.75 165 ILE A C 1
ATOM 1354 O O . ILE A 1 165 ? 6.119 -2.676 -8.090 1.00 95.75 165 ILE A O 1
ATOM 1358 N N . TYR A 1 166 ? 5.172 -2.281 -6.076 1.00 97.44 166 TYR A N 1
ATOM 1359 C CA . TYR A 1 166 ? 4.970 -0.845 -6.191 1.00 97.44 166 TYR A CA 1
ATOM 1360 C C . TYR A 1 166 ? 5.765 -0.131 -5.097 1.00 97.44 166 TYR A C 1
ATOM 1362 O O . TYR A 1 166 ? 5.548 -0.373 -3.912 1.00 97.44 166 TYR A O 1
ATOM 1370 N N . TYR A 1 167 ? 6.667 0.759 -5.496 1.00 97.50 167 TYR A N 1
ATOM 1371 C CA . TYR A 1 167 ? 7.410 1.651 -4.614 1.00 97.50 167 TYR A CA 1
ATOM 1372 C C . TYR A 1 167 ? 6.857 3.064 -4.735 1.00 97.50 167 TYR A C 1
ATOM 1374 O O . TYR A 1 167 ? 6.749 3.598 -5.842 1.00 97.50 167 TYR A O 1
ATOM 1382 N N . SER A 1 168 ? 6.576 3.677 -3.588 1.00 97.75 168 SER A N 1
ATOM 1383 C CA . SER A 1 168 ? 6.232 5.088 -3.470 1.00 97.75 168 SER A CA 1
ATOM 1384 C C . SER A 1 168 ? 7.154 5.765 -2.460 1.00 97.75 168 SER A C 1
ATOM 1386 O O . SER A 1 168 ? 7.113 5.448 -1.273 1.00 97.75 168 SER A O 1
ATOM 1388 N N . GLY A 1 169 ? 7.980 6.694 -2.932 1.00 96.75 169 GLY A N 1
ATOM 1389 C CA . GLY A 1 169 ? 8.972 7.424 -2.140 1.00 96.75 169 GLY A CA 1
ATOM 1390 C C . GLY A 1 169 ? 9.600 8.542 -2.980 1.00 96.75 169 GLY A C 1
ATOM 1391 O O . GLY A 1 169 ? 8.895 9.120 -3.810 1.00 96.75 169 GLY A O 1
ATOM 1392 N N . PRO A 1 170 ? 10.910 8.826 -2.834 1.00 96.94 170 PRO A N 1
ATOM 1393 C CA . PRO A 1 170 ? 11.632 9.776 -3.690 1.00 96.94 170 PRO A CA 1
ATOM 1394 C C . PRO A 1 170 ? 11.456 9.549 -5.199 1.00 96.94 170 PRO A C 1
ATOM 1396 O O . PRO A 1 170 ? 11.516 10.496 -5.977 1.00 96.94 170 PRO A O 1
ATOM 1399 N N . GLU A 1 171 ? 11.253 8.298 -5.613 1.00 96.94 171 GLU A N 1
ATOM 1400 C CA . GLU A 1 171 ? 10.912 7.913 -6.982 1.00 96.94 171 GLU A CA 1
ATOM 1401 C C . GLU A 1 171 ? 9.742 6.918 -6.946 1.00 96.94 171 GLU A C 1
ATOM 1403 O O . GLU A 1 171 ? 9.685 6.042 -6.079 1.00 96.94 171 GLU A O 1
ATOM 1408 N N . LEU A 1 172 ? 8.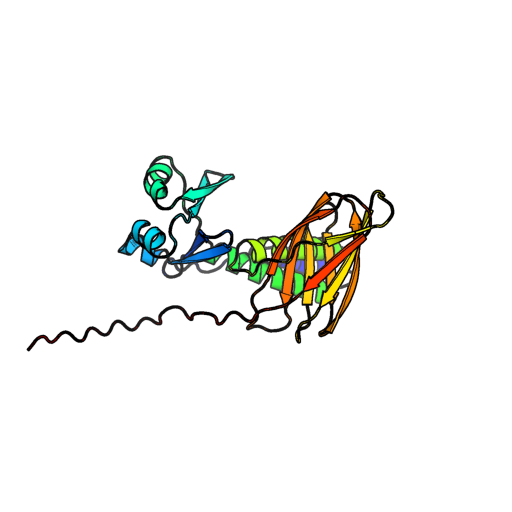804 7.033 -7.890 1.00 97.75 172 LEU A N 1
ATOM 1409 C CA . LEU A 1 172 ? 7.758 6.030 -8.081 1.00 97.75 172 LEU A CA 1
ATOM 1410 C C . LEU A 1 172 ? 8.281 4.920 -8.988 1.00 97.75 172 LEU A C 1
ATOM 1412 O O . LEU A 1 172 ? 8.793 5.186 -10.078 1.00 97.75 172 LEU A O 1
ATOM 1416 N N . ARG A 1 173 ? 8.128 3.662 -8.570 1.00 97.38 173 ARG A N 1
ATOM 1417 C CA . ARG A 1 173 ? 8.606 2.526 -9.363 1.00 97.38 173 ARG A CA 1
ATOM 1418 C C . ARG A 1 173 ? 7.657 1.345 -9.290 1.00 97.38 173 ARG A C 1
ATOM 1420 O O . ARG A 1 173 ? 7.240 0.943 -8.212 1.00 97.38 173 ARG A O 1
ATOM 1427 N N . GLN A 1 174 ? 7.386 0.747 -10.443 1.00 96.44 174 GLN A N 1
ATOM 1428 C CA . GLN A 1 174 ? 6.697 -0.533 -10.549 1.00 96.44 174 GLN A CA 1
ATOM 1429 C C . GLN A 1 174 ? 7.627 -1.561 -11.188 1.00 96.44 174 GLN A C 1
ATOM 1431 O O . GLN A 1 174 ? 8.367 -1.245 -12.125 1.00 96.44 174 GLN A O 1
ATOM 1436 N N . LEU A 1 175 ? 7.571 -2.799 -10.710 1.00 95.50 175 LEU A N 1
ATOM 1437 C CA . LEU A 1 175 ? 8.159 -3.942 -11.394 1.00 95.50 175 LEU A CA 1
ATOM 1438 C C . LEU A 1 175 ? 7.298 -5.190 -11.218 1.00 95.50 175 LEU A C 1
ATOM 1440 O O . LEU A 1 175 ? 6.515 -5.296 -10.277 1.00 95.50 175 LEU A O 1
ATOM 1444 N N . TYR A 1 176 ? 7.489 -6.139 -12.126 1.00 95.50 176 TYR A N 1
ATOM 1445 C CA . TYR A 1 176 ? 6.848 -7.442 -12.092 1.00 95.50 176 TYR A CA 1
ATOM 1446 C C . TYR A 1 176 ? 7.902 -8.538 -11.929 1.00 95.50 176 TYR A C 1
ATOM 1448 O O . TYR A 1 176 ? 8.932 -8.514 -12.607 1.00 95.50 176 TYR A O 1
ATOM 1456 N N . ILE A 1 177 ? 7.646 -9.502 -11.046 1.00 95.06 177 ILE A N 1
ATOM 1457 C CA . ILE A 1 177 ? 8.497 -10.675 -10.837 1.00 95.06 177 ILE A CA 1
ATOM 1458 C C . ILE A 1 177 ? 7.629 -11.924 -10.959 1.00 95.06 177 ILE A C 1
ATOM 1460 O O . ILE A 1 177 ? 6.774 -12.178 -10.114 1.00 95.06 177 ILE A O 1
ATOM 1464 N N . GLY A 1 178 ? 7.866 -12.731 -11.993 1.00 94.25 178 GLY A N 1
ATOM 1465 C CA . GLY A 1 178 ? 7.184 -14.018 -12.149 1.00 94.25 178 GLY A CA 1
ATOM 1466 C C . GLY A 1 178 ? 7.478 -14.989 -10.998 1.00 94.25 178 GLY A C 1
ATOM 1467 O O . GLY A 1 178 ? 8.431 -14.794 -10.238 1.00 94.25 178 GLY A O 1
ATOM 1468 N N . ALA A 1 179 ? 6.664 -16.039 -10.882 1.00 92.81 179 ALA A N 1
ATOM 1469 C CA . ALA A 1 179 ? 6.808 -17.089 -9.870 1.00 92.81 179 ALA A CA 1
ATOM 1470 C C . ALA A 1 179 ? 8.228 -17.686 -9.842 1.00 92.81 179 ALA A C 1
ATOM 1472 O O . ALA A 1 179 ? 8.803 -17.974 -10.894 1.00 92.81 179 ALA A O 1
ATOM 1473 N N . GLY A 1 180 ? 8.805 -17.851 -8.647 1.00 91.25 180 GLY A N 1
ATOM 1474 C CA . GLY A 1 180 ? 10.182 -18.341 -8.460 1.00 91.25 180 GLY A CA 1
ATOM 1475 C C . GLY A 1 180 ? 11.289 -17.398 -8.966 1.00 91.25 180 GLY A C 1
ATOM 1476 O O . GLY A 1 180 ? 12.469 -17.754 -8.934 1.00 91.25 180 GLY A O 1
ATOM 1477 N N . GLY A 1 181 ? 10.927 -16.224 -9.491 1.00 94.38 181 GLY A N 1
ATOM 1478 C CA . GLY A 1 181 ? 11.830 -15.310 -10.178 1.00 94.38 181 GLY A CA 1
ATOM 1479 C C . GLY A 1 181 ? 12.626 -14.394 -9.251 1.00 94.38 181 GLY A C 1
ATOM 1480 O O . GLY A 1 181 ? 12.525 -14.416 -8.024 1.00 94.38 181 GLY A O 1
ATOM 1481 N N . SER A 1 182 ? 13.445 -13.535 -9.847 1.00 94.94 182 SER A N 1
ATOM 1482 C CA . SER A 1 182 ? 14.120 -12.446 -9.141 1.00 94.94 182 SER A CA 1
ATOM 1483 C C . SER A 1 182 ? 14.249 -11.236 -10.046 1.00 94.94 182 SER A C 1
ATOM 1485 O O . SER A 1 182 ? 14.350 -11.376 -11.263 1.00 94.94 182 SER A O 1
ATOM 1487 N N . SER A 1 183 ? 14.282 -10.056 -9.443 1.00 96.38 183 SER A N 1
ATOM 1488 C CA . SER A 1 183 ? 14.552 -8.808 -10.141 1.00 96.38 183 SER A CA 1
ATOM 1489 C C . SER A 1 183 ? 15.403 -7.897 -9.271 1.00 96.38 183 SER A C 1
ATOM 1491 O O . SER A 1 183 ? 15.448 -8.039 -8.049 1.00 96.38 183 SER A O 1
ATOM 1493 N N . THR A 1 184 ? 16.064 -6.950 -9.918 1.00 95.00 184 THR A N 1
ATOM 1494 C CA . THR A 1 184 ? 16.817 -5.892 -9.257 1.00 95.00 184 THR A CA 1
ATOM 1495 C C . THR A 1 184 ? 16.200 -4.553 -9.623 1.00 95.00 184 THR A C 1
ATOM 1497 O O . THR A 1 184 ? 15.782 -4.349 -10.764 1.00 95.00 184 THR A O 1
ATOM 1500 N N . VAL A 1 185 ? 16.138 -3.643 -8.659 1.00 95.62 185 VAL A N 1
ATOM 1501 C CA . VAL A 1 185 ? 15.694 -2.267 -8.865 1.00 95.62 185 VAL A CA 1
ATOM 1502 C C . VAL A 1 185 ? 16.700 -1.308 -8.241 1.00 95.62 185 VAL A C 1
ATOM 1504 O O . VAL A 1 185 ? 17.188 -1.547 -7.140 1.00 95.62 185 VAL A O 1
ATOM 1507 N N . ASP A 1 186 ? 17.012 -0.229 -8.952 1.00 96.19 186 ASP A N 1
ATOM 1508 C CA . ASP A 1 186 ? 17.855 0.849 -8.447 1.00 96.19 186 ASP A CA 1
ATOM 1509 C C . ASP A 1 186 ? 16.975 2.032 -8.063 1.00 96.19 186 ASP A C 1
ATOM 1511 O O . ASP A 1 186 ? 16.266 2.568 -8.916 1.00 96.19 186 ASP A O 1
ATOM 1515 N N . LEU A 1 187 ? 17.051 2.474 -6.811 1.00 96.75 187 LEU A N 1
ATOM 1516 C CA . LEU A 1 187 ? 16.223 3.552 -6.265 1.00 96.75 187 LEU A CA 1
ATOM 1517 C C . LEU A 1 187 ? 17.098 4.651 -5.643 1.00 96.75 187 LEU A C 1
ATOM 1519 O O . LEU A 1 187 ? 18.146 4.336 -5.073 1.00 96.75 187 LEU A O 1
ATOM 1523 N N . PRO A 1 188 ? 16.710 5.938 -5.720 1.00 97.38 188 PRO A N 1
ATOM 1524 C CA . PRO A 1 188 ? 17.318 6.980 -4.900 1.00 97.38 188 PRO A CA 1
ATOM 1525 C C . PRO A 1 188 ? 17.188 6.661 -3.411 1.00 97.38 188 PRO A C 1
ATOM 1527 O O . PRO A 1 188 ? 16.209 6.042 -2.987 1.00 97.38 188 PRO A O 1
ATOM 1530 N N . ASN A 1 189 ? 18.147 7.132 -2.620 1.00 95.94 189 ASN A N 1
ATOM 1531 C CA . ASN A 1 189 ? 18.082 7.008 -1.167 1.00 95.94 189 ASN A CA 1
ATOM 1532 C C . ASN A 1 189 ? 16.873 7.761 -0.594 1.00 95.94 189 ASN A C 1
ATOM 1534 O O . ASN A 1 189 ? 16.539 8.855 -1.050 1.00 95.94 189 ASN A O 1
ATOM 1538 N N . GLY A 1 190 ? 16.257 7.184 0.433 1.00 96.12 190 GLY A N 1
ATOM 1539 C CA . GLY A 1 190 ? 15.108 7.746 1.131 1.00 96.12 190 GLY A CA 1
ATOM 1540 C C . GLY A 1 190 ? 14.164 6.675 1.663 1.00 96.12 190 GLY A C 1
ATOM 1541 O O . GLY A 1 190 ? 14.468 5.479 1.635 1.00 96.12 190 GLY A O 1
ATOM 1542 N N . GLU A 1 191 ? 13.027 7.133 2.169 1.00 96.81 191 GLU A N 1
ATOM 1543 C CA . GLU A 1 191 ? 11.972 6.287 2.718 1.00 96.81 191 GLU A CA 1
ATOM 1544 C C . GLU A 1 191 ? 10.987 5.875 1.623 1.00 96.81 191 GLU A C 1
ATOM 1546 O O . GLU A 1 191 ? 10.607 6.686 0.775 1.00 96.81 191 GLU A O 1
ATOM 1551 N N . TYR A 1 192 ? 10.566 4.613 1.647 1.00 97.00 192 TYR A N 1
ATOM 1552 C CA . TYR A 1 192 ? 9.623 4.053 0.688 1.00 97.00 192 TYR A CA 1
ATOM 1553 C C . TYR A 1 192 ? 8.480 3.337 1.392 1.00 97.00 192 TYR A C 1
ATOM 1555 O O . TYR A 1 192 ? 8.694 2.483 2.254 1.00 97.00 192 TYR A O 1
ATOM 1563 N N . ARG A 1 193 ? 7.261 3.629 0.934 1.00 96.81 193 ARG A N 1
ATOM 1564 C CA . ARG A 1 193 ? 6.091 2.766 1.093 1.00 96.81 193 ARG A CA 1
ATOM 1565 C C . ARG A 1 193 ? 6.098 1.749 -0.038 1.00 96.81 193 ARG A C 1
ATOM 1567 O O . ARG A 1 193 ? 6.140 2.129 -1.210 1.00 96.81 193 ARG A O 1
ATOM 1574 N N . ILE A 1 194 ? 6.072 0.470 0.312 1.00 95.75 194 ILE A N 1
ATOM 1575 C CA . ILE A 1 194 ? 6.159 -0.634 -0.642 1.00 95.75 194 ILE A CA 1
ATOM 1576 C C . ILE A 1 194 ? 4.882 -1.452 -0.539 1.00 95.75 194 ILE A C 1
ATOM 1578 O O . ILE A 1 194 ? 4.523 -1.881 0.554 1.00 95.75 194 ILE A O 1
ATOM 1582 N N . ALA A 1 195 ? 4.218 -1.674 -1.669 1.00 94.88 195 ALA A N 1
ATOM 1583 C CA . ALA A 1 195 ? 3.071 -2.565 -1.782 1.00 94.88 195 ALA A CA 1
ATOM 1584 C C . ALA A 1 195 ? 3.372 -3.689 -2.777 1.00 94.88 195 ALA A C 1
ATOM 1586 O O . ALA A 1 195 ? 4.008 -3.474 -3.810 1.00 94.88 195 ALA A O 1
ATOM 1587 N N . VAL A 1 196 ? 2.909 -4.894 -2.471 1.00 93.50 196 VAL A N 1
ATOM 1588 C CA . VAL A 1 196 ? 3.068 -6.088 -3.298 1.00 93.50 196 VAL A CA 1
ATOM 1589 C C . VAL A 1 196 ? 1.705 -6.725 -3.488 1.00 93.50 196 VAL A C 1
ATOM 1591 O O . VAL A 1 196 ? 1.042 -7.077 -2.514 1.00 93.50 196 VAL A O 1
ATOM 1594 N N . LYS A 1 197 ? 1.330 -6.907 -4.752 1.00 91.75 197 LYS A N 1
ATOM 1595 C CA . LYS A 1 197 ? 0.114 -7.609 -5.161 1.00 91.75 197 LYS A CA 1
ATOM 1596 C C . LYS A 1 197 ? 0.484 -8.895 -5.873 1.00 91.75 197 LYS A C 1
ATOM 1598 O O . LYS A 1 197 ? 1.373 -8.889 -6.729 1.00 91.75 197 LYS A O 1
ATOM 1603 N N . ALA A 1 198 ? -0.193 -9.980 -5.528 1.00 89.06 198 ALA A N 1
ATOM 1604 C CA . ALA A 1 198 ? -0.020 -11.258 -6.197 1.00 89.06 198 ALA A CA 1
ATOM 1605 C C . ALA A 1 198 ? -1.031 -11.429 -7.334 1.00 89.06 198 ALA A C 1
ATOM 1607 O O . ALA A 1 198 ? -2.200 -11.060 -7.222 1.00 89.06 198 ALA A O 1
ATOM 1608 N N . ASP A 1 199 ? -0.584 -12.049 -8.419 1.00 82.56 199 ASP A N 1
ATOM 1609 C CA . ASP A 1 199 ? -1.422 -12.443 -9.541 1.00 82.56 199 ASP A CA 1
ATOM 1610 C C . ASP A 1 199 ? -2.256 -13.664 -9.120 1.00 82.56 199 ASP A C 1
ATOM 1612 O O . ASP A 1 199 ? -1.901 -14.820 -9.360 1.00 82.56 199 ASP A O 1
ATOM 1616 N N . GLY A 1 200 ? -3.350 -13.407 -8.405 1.00 68.38 200 GLY A N 1
ATOM 1617 C CA . GLY A 1 200 ? -4.274 -14.426 -7.919 1.00 68.38 200 GLY A CA 1
ATOM 1618 C C . GLY A 1 200 ? -5.244 -13.848 -6.893 1.00 68.38 200 GLY A C 1
ATOM 1619 O O . GLY A 1 200 ? -4.830 -13.423 -5.824 1.00 68.38 200 GLY A O 1
ATOM 1620 N N . GLY A 1 201 ? -6.546 -13.864 -7.195 1.00 61.97 201 GLY A N 1
ATOM 1621 C CA . GLY A 1 201 ? -7.569 -13.150 -6.410 1.00 61.97 201 GLY A CA 1
ATOM 1622 C C . GLY A 1 201 ? -7.808 -13.635 -4.973 1.00 61.97 201 GLY A C 1
ATOM 1623 O O . GLY A 1 201 ? -8.590 -13.015 -4.267 1.00 61.97 201 GLY A O 1
ATOM 1624 N N . ASN A 1 202 ? -7.149 -14.712 -4.536 1.00 68.50 202 ASN A N 1
ATOM 1625 C CA . ASN A 1 202 ? -7.295 -15.286 -3.190 1.00 68.50 202 ASN A CA 1
ATOM 1626 C C . ASN A 1 202 ? -6.015 -15.146 -2.352 1.00 68.50 202 ASN A C 1
ATOM 1628 O O . ASN A 1 202 ? -5.764 -15.950 -1.454 1.00 68.50 202 ASN A O 1
ATOM 1632 N N . VAL A 1 203 ? -5.148 -14.203 -2.710 1.00 76.19 203 VAL A N 1
ATOM 1633 C CA . VAL A 1 203 ? -3.871 -13.989 -2.040 1.00 76.19 203 VAL A CA 1
ATOM 1634 C C . VAL A 1 203 ? -3.877 -12.597 -1.438 1.00 76.19 203 VAL A C 1
ATOM 1636 O O . VAL A 1 203 ? -4.124 -11.625 -2.144 1.00 76.19 203 VAL A O 1
ATOM 1639 N N . SER A 1 204 ? -3.613 -12.513 -0.135 1.00 79.62 204 SER A N 1
ATOM 1640 C CA . SER A 1 204 ? -3.491 -11.236 0.560 1.00 79.62 204 SER A CA 1
ATOM 1641 C C . SER A 1 204 ? -2.413 -10.370 -0.087 1.00 79.62 204 SER A C 1
ATOM 1643 O O . SER A 1 204 ? -1.336 -10.863 -0.436 1.00 79.62 204 SER A O 1
ATOM 1645 N N . ASP A 1 205 ? -2.689 -9.075 -0.189 1.00 88.44 205 ASP A N 1
ATOM 1646 C CA . ASP A 1 205 ? -1.671 -8.091 -0.526 1.00 88.44 205 ASP A CA 1
ATOM 1647 C C . ASP A 1 205 ? -0.684 -7.940 0.645 1.00 88.44 205 ASP A C 1
ATOM 1649 O O . ASP A 1 205 ? -0.987 -8.286 1.791 1.00 88.44 205 ASP A O 1
ATOM 1653 N N . TYR A 1 206 ? 0.519 -7.444 0.362 1.00 89.06 206 TYR A N 1
ATOM 1654 C CA . TYR A 1 206 ? 1.546 -7.196 1.373 1.00 89.06 206 TYR A CA 1
ATOM 1655 C C . TYR A 1 206 ? 2.043 -5.761 1.285 1.00 89.06 206 TYR A C 1
ATOM 1657 O O . TYR A 1 206 ? 2.280 -5.251 0.192 1.00 89.06 206 TYR A O 1
ATOM 1665 N N . ALA A 1 207 ? 2.274 -5.135 2.434 1.00 91.31 207 ALA A N 1
ATOM 1666 C CA . ALA A 1 207 ? 2.842 -3.799 2.506 1.00 91.31 207 ALA A CA 1
ATOM 1667 C C . ALA A 1 207 ? 3.886 -3.661 3.614 1.00 91.31 207 ALA A C 1
ATOM 1669 O O . ALA A 1 207 ? 3.965 -4.455 4.555 1.00 91.31 207 ALA A O 1
ATOM 1670 N N . GLY A 1 208 ? 4.738 -2.652 3.469 1.00 91.00 208 GLY A N 1
ATOM 1671 C CA . GLY A 1 208 ? 5.763 -2.330 4.446 1.00 91.00 208 GLY A CA 1
ATOM 1672 C C . GLY A 1 208 ? 6.550 -1.079 4.087 1.00 91.00 208 GLY A C 1
ATOM 1673 O O . GLY A 1 208 ? 6.549 -0.613 2.948 1.00 91.00 208 GLY A O 1
ATOM 1674 N N . LEU A 1 209 ? 7.218 -0.535 5.099 1.00 92.75 209 LEU A N 1
ATOM 1675 C CA . LEU A 1 209 ? 8.119 0.606 4.971 1.00 92.75 209 LEU A CA 1
ATOM 1676 C C . LEU A 1 209 ? 9.562 0.119 4.894 1.00 92.75 209 LEU A C 1
ATOM 1678 O O . LEU A 1 209 ? 9.931 -0.773 5.655 1.00 92.75 209 LEU A O 1
ATOM 1682 N N . ASP A 1 210 ? 10.393 0.751 4.078 1.00 93.81 210 ASP A N 1
ATOM 1683 C CA . ASP A 1 210 ? 11.847 0.578 4.113 1.00 93.81 210 ASP A CA 1
ATOM 1684 C C . ASP A 1 210 ? 12.555 1.922 3.934 1.00 93.81 210 ASP A C 1
ATOM 1686 O O . ASP A 1 210 ? 12.008 2.863 3.358 1.00 93.81 210 ASP A O 1
ATOM 1690 N N . VAL A 1 211 ? 13.792 1.997 4.427 1.00 94.62 211 VAL A N 1
ATOM 1691 C CA . VAL A 1 211 ? 14.660 3.169 4.283 1.00 94.62 211 VAL A CA 1
ATOM 1692 C C . VAL A 1 211 ? 15.962 2.735 3.628 1.00 94.62 211 VAL A C 1
ATOM 1694 O O . VAL A 1 211 ? 16.671 1.867 4.144 1.00 94.62 211 VAL A O 1
ATOM 1697 N N . TYR A 1 212 ? 16.293 3.356 2.501 1.00 94.56 212 TYR A N 1
ATOM 1698 C CA . TYR A 1 212 ? 17.489 3.040 1.727 1.00 94.56 212 TYR A CA 1
ATOM 1699 C C . TYR A 1 212 ? 18.501 4.184 1.807 1.00 94.56 212 TYR A C 1
ATOM 1701 O O . TYR A 1 212 ? 18.161 5.340 1.563 1.00 94.56 212 TYR A O 1
ATOM 1709 N N . GLN A 1 213 ? 19.750 3.869 2.159 1.00 93.88 213 GLN A N 1
ATOM 1710 C CA . GLN A 1 213 ? 20.803 4.857 2.453 1.00 93.88 213 GLN A CA 1
ATOM 1711 C C . GLN A 1 213 ? 22.057 4.689 1.578 1.00 93.88 213 GLN A C 1
ATOM 1713 O O . GLN A 1 213 ? 23.114 5.241 1.878 1.00 93.88 213 GLN A O 1
ATOM 1718 N N . GLY A 1 214 ? 21.941 3.946 0.481 1.00 91.00 214 GLY A N 1
ATOM 1719 C CA . GLY A 1 214 ? 23.037 3.586 -0.409 1.00 91.00 214 GLY A CA 1
ATOM 1720 C C . GLY A 1 214 ? 23.512 2.155 -0.170 1.00 91.00 214 GLY A C 1
ATOM 1721 O O . GLY A 1 214 ? 23.286 1.570 0.888 1.00 91.00 214 GLY A O 1
ATOM 1722 N N . GLY A 1 215 ? 24.182 1.586 -1.170 1.00 92.69 215 GLY A N 1
ATOM 1723 C CA . GLY A 1 215 ? 24.659 0.204 -1.133 1.00 92.69 215 GLY A CA 1
ATOM 1724 C C . GLY A 1 215 ? 23.649 -0.788 -1.707 1.00 92.69 215 GLY A C 1
ATOM 1725 O O . GLY A 1 215 ? 22.806 -0.446 -2.538 1.00 92.69 215 GLY A O 1
ATOM 1726 N N . GLN A 1 216 ? 23.781 -2.047 -1.309 1.00 94.19 216 GLN A N 1
ATOM 1727 C CA . GLN A 1 216 ? 23.015 -3.168 -1.828 1.00 94.19 216 GLN A CA 1
ATOM 1728 C C . GLN A 1 216 ? 22.127 -3.744 -0.737 1.00 94.19 216 GLN A C 1
ATOM 1730 O O . GLN A 1 216 ? 22.568 -4.011 0.381 1.00 94.19 216 GLN A O 1
ATOM 1735 N N . TYR A 1 217 ? 20.874 -3.978 -1.096 1.00 93.88 217 TYR A N 1
ATOM 1736 C CA . TYR A 1 217 ? 19.870 -4.556 -0.224 1.00 93.88 217 TYR A CA 1
ATOM 1737 C C . TYR A 1 217 ? 19.276 -5.805 -0.865 1.00 93.88 217 TYR A C 1
ATOM 1739 O O . TYR A 1 217 ? 19.224 -5.927 -2.090 1.00 93.88 217 TYR A O 1
ATOM 1747 N N . SER A 1 218 ? 18.810 -6.741 -0.043 1.00 91.31 218 SER A N 1
ATOM 1748 C CA . SER A 1 218 ? 18.141 -7.945 -0.522 1.00 91.31 218 SER A CA 1
ATOM 1749 C C . SER A 1 218 ? 17.012 -8.371 0.404 1.00 91.31 218 SER A C 1
ATOM 1751 O O . SER A 1 218 ? 17.148 -8.332 1.626 1.00 91.31 218 SER A O 1
ATOM 1753 N N . TYR A 1 219 ? 15.924 -8.864 -0.180 1.00 87.69 219 TYR A N 1
ATOM 1754 C CA . TYR A 1 219 ? 14.911 -9.632 0.540 1.00 87.69 219 TYR A CA 1
ATOM 1755 C C . TYR A 1 219 ? 14.261 -10.674 -0.368 1.00 87.69 219 TYR A C 1
ATOM 1757 O O . TYR A 1 219 ? 14.307 -10.598 -1.597 1.00 87.69 219 TYR A O 1
ATOM 1765 N N . SER A 1 220 ? 13.687 -11.694 0.263 1.00 86.25 220 SER A N 1
ATOM 1766 C CA . SER A 1 220 ? 12.913 -12.739 -0.406 1.00 86.25 220 SER A CA 1
ATOM 1767 C C . SER A 1 220 ? 11.468 -12.638 0.053 1.00 86.25 220 SER A C 1
ATOM 1769 O O . SER A 1 220 ? 11.199 -12.543 1.250 1.00 86.25 220 SER A O 1
ATOM 1771 N N . LEU A 1 221 ? 10.554 -12.605 -0.907 1.00 83.56 221 LEU A N 1
ATOM 1772 C CA . LEU A 1 221 ? 9.125 -12.538 -0.671 1.00 83.56 221 LEU A CA 1
ATOM 1773 C C . LEU A 1 221 ? 8.588 -13.952 -0.504 1.00 83.56 221 LEU A C 1
ATOM 1775 O O . LEU A 1 221 ? 8.708 -14.784 -1.403 1.00 83.56 221 LEU A O 1
ATOM 1779 N N . TYR A 1 222 ? 7.973 -14.186 0.650 1.00 75.69 222 TYR A N 1
ATOM 1780 C CA . TYR A 1 222 ? 7.262 -15.412 0.966 1.00 75.69 222 TYR A CA 1
ATOM 1781 C C . TYR A 1 222 ? 5.815 -15.042 1.253 1.00 75.69 222 TYR A C 1
ATOM 1783 O O . TYR A 1 222 ? 5.541 -14.272 2.171 1.00 75.69 222 TYR A O 1
ATOM 1791 N N . ILE A 1 223 ? 4.888 -15.601 0.484 1.00 63.59 223 ILE A N 1
ATOM 1792 C CA . ILE A 1 223 ? 3.464 -15.471 0.771 1.00 63.59 223 ILE A CA 1
ATOM 1793 C C . ILE A 1 223 ? 3.074 -16.658 1.642 1.00 63.59 223 ILE A C 1
ATOM 1795 O O . ILE A 1 223 ? 3.090 -17.807 1.197 1.00 63.59 223 ILE A O 1
ATOM 1799 N N . LYS A 1 224 ? 2.719 -16.382 2.896 1.00 54.38 224 LYS A N 1
ATOM 1800 C CA . LYS A 1 224 ? 1.952 -17.329 3.706 1.00 54.38 224 LYS A CA 1
ATOM 1801 C C . LYS A 1 224 ? 0.491 -17.095 3.355 1.00 54.38 224 LYS A C 1
ATOM 1803 O O . LYS A 1 224 ? -0.023 -16.025 3.657 1.00 54.38 224 LYS A O 1
ATOM 1808 N N . GLY A 1 225 ? -0.161 -18.063 2.712 1.00 42.19 225 GLY A N 1
ATOM 1809 C CA . GLY A 1 225 ? -1.601 -17.971 2.476 1.00 42.19 225 GLY A CA 1
ATOM 1810 C C . GLY A 1 225 ? -2.316 -17.739 3.805 1.00 42.19 225 GLY A C 1
ATOM 1811 O O . GLY A 1 225 ? -2.194 -18.563 4.712 1.00 42.19 225 GLY A O 1
ATOM 1812 N N . GLN A 1 226 ? -3.009 -16.611 3.945 1.00 40.16 226 GLN A N 1
ATOM 1813 C CA . GLN A 1 226 ? -3.962 -16.443 5.029 1.00 40.16 226 GLN A CA 1
ATOM 1814 C C . GLN A 1 226 ? -5.283 -17.043 4.560 1.00 40.16 226 GLN A C 1
ATOM 1816 O O . GLN A 1 226 ? -5.801 -16.694 3.501 1.00 40.16 226 GLN A O 1
ATOM 1821 N N . TYR A 1 227 ? -5.814 -17.990 5.330 1.00 33.53 227 TYR A N 1
ATOM 1822 C CA . TYR A 1 227 ? -7.216 -18.347 5.192 1.00 33.53 227 TYR A CA 1
ATOM 1823 C C . TYR A 1 227 ? -8.009 -17.106 5.582 1.00 33.53 227 TYR A C 1
ATOM 1825 O O . TYR A 1 227 ? -7.955 -16.686 6.737 1.00 33.53 227 TYR A O 1
ATOM 1833 N N . HIS A 1 228 ? -8.713 -16.511 4.622 1.00 33.97 228 HIS A N 1
ATOM 1834 C CA . HIS A 1 228 ? -9.747 -15.538 4.930 1.00 33.97 228 HIS A CA 1
ATOM 1835 C C . HIS A 1 228 ? -10.712 -16.219 5.902 1.00 33.97 228 HIS A C 1
ATOM 1837 O O . HIS A 1 228 ? -11.371 -17.202 5.550 1.00 33.97 228 HIS A O 1
ATOM 1843 N N . TRP A 1 229 ? -10.772 -15.736 7.142 1.00 26.16 229 TRP A N 1
ATOM 1844 C CA . TRP A 1 229 ? -11.936 -15.992 7.971 1.00 26.16 229 TRP A CA 1
ATOM 1845 C C . TRP A 1 229 ? -13.069 -15.252 7.264 1.00 26.16 229 TRP A C 1
ATOM 1847 O O . TRP A 1 229 ? -13.146 -14.027 7.321 1.00 26.16 229 TRP A O 1
ATOM 1857 N N . ASN A 1 230 ? -13.877 -15.982 6.491 1.00 30.97 230 ASN A N 1
ATOM 1858 C CA . ASN A 1 230 ? -15.137 -15.455 5.989 1.00 30.97 230 ASN A CA 1
ATOM 1859 C C . ASN A 1 230 ? -15.857 -14.835 7.183 1.00 30.97 230 ASN A C 1
ATOM 1861 O O . ASN A 1 230 ? -16.007 -15.510 8.204 1.00 30.97 230 ASN A O 1
ATOM 1865 N N . SER A 1 231 ? -16.292 -13.580 7.050 1.00 30.58 231 SER A N 1
ATOM 1866 C CA . SER A 1 231 ? -17.236 -12.943 7.966 1.00 30.58 231 SER A CA 1
ATOM 1867 C C . SER A 1 231 ? -18.255 -13.986 8.432 1.00 30.58 231 SER A C 1
ATOM 1869 O O . SER A 1 231 ? -18.702 -14.775 7.587 1.00 30.58 231 SER A O 1
ATOM 1871 N N . PRO A 1 232 ? -18.635 -14.041 9.722 1.00 26.70 232 PRO A N 1
ATOM 1872 C CA . PRO A 1 232 ? -19.727 -14.901 10.124 1.00 26.70 232 PRO A CA 1
ATOM 1873 C C . PRO A 1 232 ? -20.925 -14.489 9.278 1.00 26.70 232 PRO A C 1
ATOM 1875 O O . PRO A 1 232 ? -21.489 -13.408 9.442 1.00 26.70 232 PRO A O 1
ATOM 1878 N N . SER A 1 233 ? -21.263 -15.345 8.317 1.00 26.42 233 SER A N 1
ATOM 1879 C CA . SER A 1 233 ? -22.516 -15.286 7.602 1.00 26.42 233 SER A CA 1
ATOM 1880 C C . SER A 1 233 ? -23.592 -15.130 8.659 1.00 26.42 233 SER A C 1
ATOM 1882 O O . SER A 1 233 ? -23.643 -15.912 9.612 1.00 26.42 233 SER A O 1
ATOM 1884 N N . SER A 1 234 ? -24.416 -14.109 8.492 1.00 32.44 234 SER A N 1
ATOM 1885 C CA . SER A 1 234 ? -25.661 -13.913 9.206 1.00 32.44 234 SER A CA 1
ATOM 1886 C C . SER A 1 234 ? -26.473 -15.212 9.224 1.00 32.44 234 SER A C 1
ATOM 1888 O O . SER A 1 234 ? -27.249 -15.528 8.329 1.00 32.44 234 SER A O 1
ATOM 1890 N N . SER A 1 235 ? -26.301 -15.988 10.287 1.00 25.06 235 SER A N 1
ATOM 1891 C CA . SER A 1 235 ? -27.256 -16.994 10.716 1.00 25.06 235 SER A CA 1
ATOM 1892 C C . SER A 1 235 ? -27.238 -17.044 12.233 1.00 25.06 235 S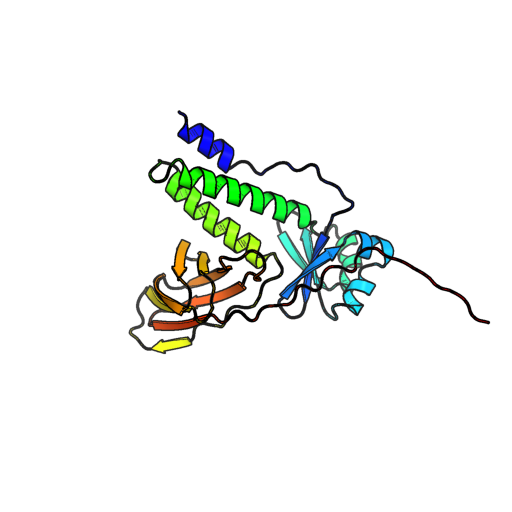ER A C 1
ATOM 1894 O O . SER A 1 235 ? -26.680 -17.946 12.857 1.00 25.06 235 SER A O 1
ATOM 1896 N N . VAL A 1 236 ? -27.893 -16.050 12.826 1.00 27.11 236 VAL A N 1
ATOM 1897 C CA . VAL A 1 236 ? -28.534 -16.224 14.123 1.00 27.11 236 VAL A CA 1
ATOM 1898 C C . VAL A 1 236 ? -29.473 -17.425 13.993 1.00 27.11 236 VAL A C 1
ATOM 1900 O O . VAL A 1 236 ? -30.476 -17.378 13.282 1.00 27.11 236 VAL A O 1
ATOM 1903 N N . ARG A 1 237 ? -29.144 -18.520 14.675 1.00 24.27 237 ARG A N 1
ATOM 1904 C CA . ARG A 1 237 ? -30.129 -19.502 15.128 1.00 24.27 237 ARG A CA 1
ATOM 1905 C C . ARG A 1 237 ? -29.908 -19.711 16.614 1.00 24.27 237 ARG A C 1
ATOM 1907 O O . ARG A 1 237 ? -29.039 -20.472 17.026 1.00 24.27 237 ARG A O 1
ATOM 1914 N N . TYR A 1 238 ? -30.716 -19.015 17.406 1.00 25.98 238 TYR A N 1
ATOM 1915 C CA . TYR A 1 238 ? -30.989 -19.431 18.771 1.00 25.98 238 TYR A CA 1
ATOM 1916 C C . TYR A 1 238 ? -31.688 -20.789 18.712 1.00 25.98 238 TYR A C 1
ATOM 1918 O O . TYR A 1 238 ? -32.742 -20.905 18.095 1.00 25.98 238 TYR A O 1
ATOM 1926 N N . ASN A 1 239 ? -31.127 -21.791 19.381 1.00 25.86 239 ASN A N 1
ATOM 1927 C CA . ASN A 1 239 ? -31.944 -22.829 19.992 1.00 25.86 239 ASN A CA 1
ATOM 1928 C C . ASN A 1 239 ? -31.780 -22.695 21.501 1.00 25.86 239 ASN A C 1
ATOM 1930 O O . ASN A 1 239 ? -30.849 -23.215 22.111 1.00 25.86 239 ASN A O 1
ATOM 1934 N N . SER A 1 240 ? -32.700 -21.934 22.078 1.00 32.66 240 SER A N 1
ATOM 1935 C CA . SER A 1 240 ? -33.088 -22.053 23.469 1.00 32.66 240 SER A CA 1
ATOM 1936 C C . SER A 1 240 ? -33.911 -23.329 23.637 1.00 32.66 240 SER A C 1
ATOM 1938 O O . SER A 1 240 ? -34.969 -23.473 23.034 1.00 32.66 240 SER A O 1
ATOM 1940 N N . SER A 1 241 ? -33.460 -24.227 24.506 1.00 27.06 241 SER A N 1
ATOM 1941 C CA . SER A 1 241 ? -34.368 -24.984 25.371 1.00 27.06 241 SER A CA 1
ATOM 1942 C C . SER A 1 241 ? -33.571 -25.650 26.484 1.00 27.06 241 SER A C 1
ATOM 1944 O O . SER A 1 241 ? -32.996 -26.722 26.314 1.00 27.06 241 SER A O 1
ATOM 1946 N N . THR A 1 242 ? -33.555 -24.981 27.632 1.00 35.34 242 THR A N 1
ATOM 1947 C CA . THR A 1 242 ? -33.534 -25.633 28.937 1.00 35.34 242 THR A CA 1
ATOM 1948 C C . THR A 1 242 ? -34.793 -26.483 29.090 1.00 35.34 242 THR A C 1
ATOM 1950 O O . THR A 1 242 ? -35.903 -25.974 28.913 1.00 35.34 242 THR A O 1
ATOM 1953 N N . GLY A 1 243 ? -34.592 -27.744 29.450 1.00 34.78 243 GLY A N 1
ATOM 1954 C CA . GLY A 1 243 ? -35.569 -28.677 29.996 1.00 34.78 243 GLY A CA 1
ATOM 1955 C C . GLY A 1 243 ? -34.798 -29.771 30.706 1.00 34.78 243 GLY A C 1
ATOM 1956 O O . GLY A 1 243 ? -34.049 -30.471 29.992 1.00 34.78 243 GLY A O 1
#

Radius of gyration: 21.0 Å; chains: 1; bounding box: 65×47×59 Å

Secondary structure (DSSP, 8-state):
-HHHHHHHHHHSPPP----GGG-EEEEEETTEEEEEEHHHHHHHHHHHHHHHSTT-EEEEEETTEEEEEEGGGHHHHHTTT-EE-BHHHHHHHHHHHHHHHHHHHHH-TTSTTHHHHHHHHHHHHHHHHHTS--EEPPPPEEEE----SEEEEEEEE-SSS-EEEEEESSS-EEEEE-TT-EEEEEEESEEEEEEEEESSTTS--EEEEEEE-SEEEEEEE------------S---------

Foldseek 3Di:
DVLVVLVVVLPDQDDDPDDLQAFWWWKDAPNFIATHRPVCCVVPNLVVVCVVGPQMFTWKDDVPDIDTHGSVCVVVVVVVVIGGDRCVSVLVRLVVSLVSLVVSCVVCVPDPCNVVSVQVNLVSQLVNLRSYGAAEDDAWDFPFFDQDQKEKEKEFEQAQWKKWKWKDWPDTDIDIAHHRGMDIDIGGFAKIWMKMDTPDPQFGIYIDIYGGRGHYIYDYDDGDRDDPPPDPPPDDDDDDDDD